Protein AF-A0A925VJ62-F1 (afdb_monomer)

Radius of gyration: 19.8 Å; Cα contacts (8 Å, |Δi|>4): 311; chains: 1; bounding box: 51×34×63 Å

Mean predicted aligned error: 11.31 Å

Foldseek 3Di:
DWFFFQLVLLLVQLVVLLVVLVVLVVVLVVDDPVPDDPVVSVVSNVSSVLSNLSSLVSNLQSVQPPATWDDDLQFIWHRSQQKTWTDGLVQFPDWDKWQDDPDPLLVRFRIWIFTATPDVVNRLVRIDGDHRPDPDPSSVSNVVSQVVVCVVPDRHDRQDPVNQVVCCVVTVGSDIGTNSRGNHHSHVVRVVRVVSSVVSVVVVVVVVD

Sequence (209 aa):
MRIALNHPRLRAIALGCWALGAWWIVQIGLLNSAFYSTWLVVLMVFTGVLLLALGVAFWALSGDRRAGVVFDAKGLLLNLGNSASFVEWDNIERLGTSTNRSNWLSIGSAHALGIRLRDSATYLQSYEVRLPAAGGPLGQMLRLLQRVLTYSGALGGSPSAADLARTRVCTGYDVLVPEALLGGAAVAFVELAEQYRRDTAAERSAMRR

Secondary structure (DSSP, 8-state):
-EE---HHHHHHHHHHHHHHHHHHHHHHHHS-TTSS-HHHHHHHHHHHHHHHHHHHHHHHHHH-SS-EEEE-SSEEEEE-SSEEEEEETTTEEEEEEE----SGGGTT-S-EEEEEES-HHHHHHT-EE---S--SHHHHHHHHHHHHHHTTSSSSSPPPHHHHHHHHHHHS-SEEEETTTSSS-HHHHHHHHHHHHHHHHHHHHHTT-

pLDDT: mean 73.1, std 11.46, range [39.25, 88.12]

Structure (mmCIF, N/CA/C/O backbone):
data_AF-A0A925VJ62-F1
#
_entry.id   AF-A0A925VJ62-F1
#
loop_
_atom_site.group_PDB
_atom_site.id
_atom_site.type_symbol
_atom_site.label_atom_id
_atom_site.label_alt_id
_atom_site.label_comp_id
_atom_site.label_asym_id
_atom_site.label_entity_id
_atom_site.label_seq_id
_atom_site.pdbx_PDB_ins_code
_atom_site.Cartn_x
_atom_site.Cartn_y
_atom_site.Cartn_z
_atom_site.occupancy
_atom_site.B_iso_or_equiv
_atom_site.auth_seq_id
_atom_site.auth_comp_id
_atom_site.auth_asym_id
_atom_site.auth_atom_id
_atom_site.pdbx_PDB_model_num
ATOM 1 N N . MET A 1 1 ? -12.741 -11.558 10.120 1.00 73.88 1 MET A N 1
ATOM 2 C CA . MET A 1 1 ? -12.877 -11.761 8.647 1.00 73.88 1 MET A CA 1
ATOM 3 C C . MET A 1 1 ? -11.602 -11.293 7.946 1.00 73.88 1 MET A C 1
ATOM 5 O O . MET A 1 1 ? -11.036 -10.308 8.394 1.00 73.88 1 MET A O 1
ATOM 9 N N . ARG A 1 2 ? -11.115 -11.952 6.881 1.00 72.38 2 ARG A N 1
ATOM 10 C CA . ARG A 1 2 ? -9.901 -11.522 6.152 1.00 72.38 2 ARG A CA 1
ATOM 11 C C . ARG A 1 2 ? -10.214 -11.184 4.697 1.00 72.38 2 ARG A C 1
ATOM 13 O O . ARG A 1 2 ? -10.791 -12.008 3.999 1.00 72.38 2 ARG A O 1
ATOM 20 N N . ILE A 1 3 ? -9.774 -10.013 4.245 1.00 74.81 3 ILE A N 1
ATOM 21 C CA . ILE A 1 3 ? -9.848 -9.578 2.849 1.00 74.81 3 ILE A CA 1
ATOM 22 C C . ILE A 1 3 ? -8.441 -9.656 2.251 1.00 74.81 3 ILE A C 1
ATOM 24 O O . ILE A 1 3 ? -7.517 -8.975 2.703 1.00 74.81 3 ILE A O 1
ATOM 28 N N . ALA A 1 4 ? -8.271 -10.544 1.269 1.00 71.94 4 ALA A N 1
ATOM 29 C CA . ALA A 1 4 ? -7.026 -10.697 0.520 1.00 71.94 4 ALA A CA 1
ATOM 30 C C . ALA A 1 4 ? -6.810 -9.516 -0.440 1.00 71.94 4 ALA A C 1
ATOM 32 O O . ALA A 1 4 ? -7.747 -8.784 -0.756 1.00 71.94 4 ALA A O 1
ATOM 33 N N . LEU A 1 5 ? -5.576 -9.335 -0.916 1.00 68.38 5 LEU A N 1
ATOM 34 C CA . LEU A 1 5 ? -5.277 -8.299 -1.903 1.00 68.38 5 LEU A CA 1
ATOM 35 C C . LEU A 1 5 ? -5.945 -8.602 -3.238 1.00 68.38 5 LEU A C 1
ATOM 37 O O . LEU A 1 5 ? -6.220 -9.752 -3.588 1.00 68.38 5 LEU A O 1
ATOM 41 N N . ASN A 1 6 ? -6.100 -7.555 -4.043 1.00 71.62 6 ASN A N 1
ATOM 42 C CA . ASN A 1 6 ? -6.504 -7.692 -5.429 1.00 71.62 6 ASN A CA 1
ATOM 43 C C . ASN A 1 6 ? -5.325 -8.197 -6.291 1.00 71.62 6 ASN A C 1
ATOM 45 O O . ASN A 1 6 ? -4.703 -7.458 -7.057 1.00 71.62 6 ASN A O 1
ATOM 49 N N . HIS A 1 7 ? -5.010 -9.489 -6.142 1.00 73.56 7 HIS A N 1
ATOM 50 C CA . HIS A 1 7 ? -3.951 -10.188 -6.871 1.00 73.56 7 HIS A CA 1
ATOM 51 C C . HIS A 1 7 ? -3.980 -9.968 -8.399 1.00 73.56 7 HIS A C 1
ATOM 53 O O . HIS A 1 7 ? -2.911 -9.698 -8.954 1.00 73.56 7 HIS A O 1
ATOM 59 N N . PRO A 1 8 ? -5.129 -10.048 -9.111 1.00 75.44 8 PRO A N 1
ATOM 60 C CA . PRO A 1 8 ? -5.131 -9.859 -10.561 1.00 75.44 8 PRO A CA 1
ATOM 61 C C . PRO A 1 8 ? -4.779 -8.422 -10.961 1.00 75.44 8 PRO A C 1
ATOM 63 O O . PRO A 1 8 ? -4.033 -8.230 -11.921 1.00 75.44 8 PRO A O 1
ATOM 66 N N . ARG A 1 9 ? -5.220 -7.412 -10.197 1.00 74.62 9 ARG A N 1
ATOM 67 C CA . ARG A 1 9 ? -4.887 -6.003 -10.464 1.00 74.62 9 ARG A CA 1
ATOM 68 C C . ARG A 1 9 ? -3.392 -5.733 -10.287 1.00 74.62 9 ARG A C 1
ATOM 70 O O . ARG A 1 9 ? -2.783 -5.111 -11.152 1.00 74.62 9 ARG A O 1
ATOM 77 N N . LEU A 1 10 ? -2.784 -6.254 -9.219 1.00 71.62 10 LEU A N 1
ATOM 78 C CA . LEU A 1 10 ? -1.341 -6.119 -8.977 1.00 71.62 10 LEU A CA 1
ATOM 79 C C . LEU A 1 10 ? -0.505 -6.791 -10.074 1.00 71.62 10 LEU A C 1
ATOM 81 O O . LEU A 1 10 ? 0.488 -6.225 -10.525 1.00 71.62 10 LEU A O 1
ATOM 85 N N . ARG A 1 11 ? -0.929 -7.967 -10.554 1.00 79.00 11 ARG A N 1
ATOM 86 C CA . ARG A 1 11 ? -0.263 -8.658 -11.669 1.00 79.00 11 ARG A CA 1
ATOM 87 C C . ARG A 1 11 ? -0.402 -7.905 -12.988 1.00 79.00 11 ARG A C 1
ATOM 89 O O . ARG A 1 11 ? 0.570 -7.826 -13.729 1.00 79.00 11 ARG A O 1
ATOM 96 N N . ALA A 1 12 ? -1.566 -7.323 -13.269 1.00 79.88 12 ALA A N 1
ATOM 97 C CA . ALA A 1 12 ? -1.765 -6.506 -14.465 1.00 79.88 12 ALA A CA 1
ATOM 98 C C . ALA A 1 12 ? -0.850 -5.269 -14.466 1.00 79.88 12 ALA A C 1
ATOM 100 O O . ALA A 1 12 ? -0.214 -4.979 -15.478 1.00 79.88 12 ALA A O 1
ATOM 101 N N . ILE A 1 13 ? -0.716 -4.588 -13.320 1.00 78.19 13 ILE A N 1
ATOM 102 C CA . ILE A 1 13 ? 0.220 -3.463 -13.158 1.00 78.19 13 ILE A CA 1
ATOM 103 C C . ILE A 1 13 ? 1.665 -3.935 -13.360 1.00 78.19 13 ILE A C 1
ATOM 105 O O . ILE A 1 13 ? 2.411 -3.298 -14.100 1.00 78.19 13 ILE A O 1
ATOM 109 N N . ALA A 1 14 ? 2.048 -5.072 -12.768 1.00 80.50 14 ALA A N 1
ATOM 110 C CA . ALA A 1 14 ? 3.386 -5.638 -12.927 1.00 80.50 14 ALA A CA 1
ATOM 111 C C . ALA A 1 14 ? 3.734 -5.911 -14.400 1.00 80.50 14 ALA A C 1
ATOM 113 O O . ALA A 1 14 ? 4.794 -5.499 -14.872 1.00 80.50 14 ALA A O 1
ATOM 114 N N . LEU A 1 15 ? 2.814 -6.542 -15.137 1.00 85.06 15 LEU A N 1
ATOM 115 C CA . LEU A 1 15 ? 2.968 -6.814 -16.566 1.00 85.06 15 LEU A CA 1
ATOM 116 C C . LEU A 1 15 ? 3.054 -5.524 -17.390 1.00 85.06 15 LEU A C 1
ATOM 118 O O . LEU A 1 15 ? 3.897 -5.433 -18.278 1.00 85.06 15 LEU A O 1
ATOM 122 N N . GLY A 1 16 ? 2.236 -4.515 -17.077 1.00 83.31 16 GLY A N 1
ATOM 123 C CA . GLY A 1 16 ? 2.296 -3.206 -17.733 1.00 83.31 16 GLY A CA 1
ATOM 124 C C . GLY A 1 16 ? 3.641 -2.508 -17.522 1.00 83.31 16 GLY A C 1
ATOM 125 O O . GLY A 1 16 ? 4.245 -2.026 -18.480 1.00 83.31 16 GLY A O 1
ATOM 126 N N . CYS A 1 17 ? 4.156 -2.517 -16.289 1.00 82.69 17 CYS A N 1
ATOM 127 C CA . CYS A 1 17 ? 5.485 -1.998 -15.970 1.00 82.69 17 CYS A CA 1
ATOM 128 C C . CYS A 1 17 ? 6.592 -2.746 -16.726 1.00 82.69 17 CYS A C 1
ATOM 130 O O . CYS A 1 17 ? 7.507 -2.109 -17.246 1.00 82.69 17 CYS A O 1
ATOM 132 N N . TRP A 1 18 ? 6.506 -4.074 -16.839 1.00 85.56 18 TRP A N 1
ATOM 133 C CA . TRP A 1 18 ? 7.479 -4.860 -17.600 1.00 85.56 18 TRP A CA 1
ATOM 134 C C . TRP A 1 18 ? 7.419 -4.601 -19.100 1.00 85.56 18 TRP A C 1
ATOM 136 O O . TRP A 1 18 ? 8.465 -4.405 -19.712 1.00 85.56 18 TRP A O 1
ATOM 146 N N . ALA A 1 19 ? 6.220 -4.547 -19.682 1.00 84.94 19 ALA A N 1
ATOM 147 C CA . ALA A 1 19 ? 6.037 -4.266 -21.101 1.00 84.94 19 ALA A CA 1
ATOM 148 C C . ALA A 1 19 ? 6.581 -2.879 -21.468 1.00 84.94 19 ALA A C 1
ATOM 150 O O . ALA A 1 19 ? 7.349 -2.753 -22.418 1.00 84.94 19 ALA A O 1
ATOM 151 N N . LEU A 1 20 ? 6.251 -1.851 -20.677 1.00 84.69 20 LEU A N 1
ATOM 152 C CA . LEU A 1 20 ? 6.755 -0.492 -20.885 1.00 84.69 20 LEU A CA 1
ATOM 153 C C . LEU A 1 20 ? 8.265 -0.392 -20.640 1.00 84.69 20 LEU A C 1
ATOM 155 O O . LEU A 1 20 ? 8.965 0.227 -21.436 1.00 84.69 20 LEU A O 1
ATOM 159 N N . GLY A 1 21 ? 8.782 -1.019 -19.580 1.00 83.00 21 GLY A N 1
ATOM 160 C CA . GLY A 1 21 ? 10.215 -1.026 -19.280 1.00 83.00 21 GLY A CA 1
ATOM 161 C C . GLY A 1 21 ? 11.038 -1.708 -20.376 1.00 83.00 21 GLY A C 1
ATOM 162 O O . GLY A 1 21 ? 12.030 -1.148 -20.841 1.00 83.00 21 GLY A O 1
ATOM 163 N N . ALA A 1 22 ? 10.592 -2.876 -20.846 1.00 83.19 22 ALA A N 1
ATOM 164 C CA . ALA A 1 22 ? 11.223 -3.594 -21.951 1.00 83.19 22 ALA A CA 1
ATOM 165 C C . ALA A 1 22 ? 11.126 -2.811 -23.266 1.00 83.19 22 ALA A C 1
ATOM 167 O O . ALA A 1 22 ? 12.121 -2.693 -23.978 1.00 83.19 22 ALA A O 1
ATOM 168 N N . TRP A 1 23 ? 9.962 -2.221 -23.560 1.00 84.56 23 TRP A N 1
ATOM 169 C CA . TRP A 1 23 ? 9.773 -1.366 -24.732 1.00 84.56 23 TRP A CA 1
ATOM 170 C C . TRP A 1 23 ? 10.759 -0.198 -24.743 1.00 84.56 23 TRP A C 1
ATOM 172 O O . TRP A 1 23 ? 11.420 0.030 -25.750 1.00 84.56 23 TRP A O 1
ATOM 182 N N . TRP A 1 24 ? 10.917 0.502 -23.616 1.00 82.12 24 TRP A N 1
ATOM 183 C CA . TRP A 1 24 ? 11.873 1.604 -23.494 1.00 82.12 24 TRP A CA 1
ATOM 184 C C . TRP A 1 24 ? 13.312 1.155 -23.750 1.00 82.12 24 TRP A C 1
ATOM 186 O O . TRP A 1 24 ? 14.024 1.811 -24.503 1.00 82.12 24 TRP A O 1
ATOM 196 N N . ILE A 1 25 ? 13.732 0.018 -23.191 1.00 81.62 25 ILE A N 1
ATOM 197 C CA . ILE A 1 25 ? 15.089 -0.509 -23.400 1.00 81.62 25 ILE A CA 1
ATOM 198 C C . ILE A 1 25 ? 15.322 -0.888 -24.869 1.00 81.62 25 ILE A C 1
ATOM 200 O O . ILE A 1 25 ? 16.370 -0.563 -25.427 1.00 81.62 25 ILE A O 1
ATOM 204 N N . VAL A 1 26 ? 14.343 -1.527 -25.516 1.00 83.19 26 VAL A N 1
ATOM 205 C CA . VAL A 1 26 ? 14.428 -1.887 -26.940 1.00 83.19 26 VAL A CA 1
ATOM 206 C C . VAL A 1 26 ? 14.489 -0.639 -27.820 1.00 83.19 26 VAL A C 1
ATOM 208 O O . VAL A 1 26 ? 15.329 -0.570 -28.713 1.00 83.19 26 VAL A O 1
ATOM 211 N N . GLN A 1 27 ? 13.656 0.370 -27.550 1.00 80.50 27 GLN A N 1
ATOM 212 C CA . GLN A 1 27 ? 13.664 1.625 -28.307 1.00 80.50 27 GLN A CA 1
ATOM 213 C C . GLN A 1 27 ? 15.000 2.361 -28.176 1.00 80.50 27 GLN A C 1
ATOM 215 O O . GLN A 1 27 ? 15.502 2.869 -29.169 1.00 80.50 27 GLN A O 1
ATOM 220 N N . ILE A 1 28 ? 15.639 2.346 -27.003 1.00 77.00 28 ILE A N 1
ATOM 221 C CA . ILE A 1 28 ? 16.994 2.896 -26.829 1.00 77.00 28 ILE A CA 1
ATOM 222 C C . ILE A 1 28 ? 18.014 2.171 -27.708 1.00 77.00 28 ILE A C 1
ATOM 224 O O . ILE A 1 28 ? 18.854 2.825 -28.316 1.00 77.00 28 ILE A O 1
ATOM 228 N N . GLY A 1 29 ? 17.929 0.842 -27.814 1.00 71.12 29 GLY A N 1
ATOM 229 C CA . GLY A 1 29 ? 18.805 0.063 -28.695 1.00 71.12 29 GLY A CA 1
ATOM 230 C C . GLY A 1 29 ? 18.601 0.354 -30.187 1.00 71.12 29 GLY A C 1
ATOM 231 O O . GLY A 1 29 ? 19.518 0.150 -30.978 1.00 71.12 29 GLY A O 1
ATOM 232 N N . LEU A 1 30 ? 17.417 0.843 -30.567 1.00 76.75 30 LEU A N 1
ATOM 233 C CA . LEU A 1 30 ? 17.074 1.245 -31.935 1.00 76.75 30 LEU A CA 1
ATOM 234 C C . LEU A 1 30 ? 17.377 2.727 -32.220 1.00 76.75 30 LEU A C 1
ATOM 236 O O . LEU A 1 30 ? 17.439 3.127 -33.383 1.00 76.75 30 LEU A O 1
ATOM 240 N N . LEU A 1 31 ? 17.563 3.548 -31.182 1.00 72.62 31 LEU A N 1
ATOM 241 C CA . LEU A 1 31 ? 17.893 4.962 -31.317 1.00 72.62 31 LEU A CA 1
ATOM 242 C C . LEU A 1 31 ? 19.372 5.120 -31.678 1.00 72.62 31 LEU A C 1
ATOM 244 O O . LEU A 1 31 ? 20.271 4.644 -30.987 1.00 72.62 31 LEU A O 1
ATOM 248 N N . ASN A 1 32 ? 19.629 5.831 -32.773 1.00 61.00 32 ASN A N 1
ATOM 249 C CA . ASN A 1 32 ? 20.983 6.101 -33.231 1.00 61.00 32 ASN A CA 1
ATOM 250 C C . ASN A 1 32 ? 21.665 7.078 -32.254 1.00 61.00 32 ASN A C 1
ATOM 252 O O . ASN A 1 32 ? 21.234 8.226 -32.111 1.00 61.00 32 ASN A O 1
ATOM 256 N N . SER A 1 33 ? 22.725 6.630 -31.578 1.00 61.84 33 SER A N 1
ATOM 257 C CA . SER A 1 33 ? 23.419 7.372 -30.508 1.00 61.84 33 SER A CA 1
ATOM 258 C C . SER A 1 33 ? 24.032 8.705 -30.958 1.00 61.84 33 SER A C 1
ATOM 260 O O . SER A 1 33 ? 24.418 9.515 -30.122 1.00 61.84 33 SER A O 1
ATOM 262 N N . ALA A 1 34 ? 24.076 8.963 -32.268 1.00 60.03 34 ALA A N 1
ATOM 263 C CA . ALA A 1 34 ? 24.581 10.195 -32.865 1.00 60.03 34 ALA A CA 1
ATOM 264 C C . ALA A 1 34 ? 23.662 11.424 -32.686 1.00 60.03 34 ALA A C 1
ATOM 266 O O . ALA A 1 34 ? 24.143 12.548 -32.791 1.00 60.03 34 ALA A O 1
ATOM 267 N N . PHE A 1 35 ? 22.360 11.238 -32.426 1.00 65.06 35 PHE A N 1
ATOM 268 C CA . PHE A 1 35 ? 21.377 12.341 -32.395 1.00 65.06 35 PHE A CA 1
ATOM 269 C C . PHE A 1 35 ? 20.848 12.691 -31.000 1.00 65.06 35 PHE A C 1
ATOM 271 O O . PHE A 1 35 ? 20.159 13.699 -30.839 1.00 65.06 35 PHE A O 1
ATOM 278 N N . TYR A 1 36 ? 21.170 11.892 -29.984 1.00 70.25 36 TYR A N 1
ATOM 279 C CA . TYR A 1 36 ? 20.653 12.070 -28.630 1.00 70.25 36 TYR A CA 1
ATOM 280 C C . TYR A 1 36 ? 21.784 12.366 -27.659 1.00 70.25 36 TYR A C 1
ATOM 282 O O . TYR A 1 36 ? 22.844 11.747 -27.707 1.00 70.25 36 TYR A O 1
ATOM 290 N N . SER A 1 37 ? 21.554 13.311 -26.746 1.00 78.19 37 SER A N 1
ATOM 291 C CA . SER A 1 37 ? 22.528 13.599 -25.700 1.00 78.19 37 SER A CA 1
ATOM 292 C C . SER A 1 37 ? 22.728 12.363 -24.819 1.00 78.19 37 SER A C 1
ATOM 294 O O . SER A 1 37 ? 21.771 11.676 -24.456 1.00 78.19 37 SER A O 1
ATOM 296 N N . THR A 1 38 ? 23.973 12.093 -24.427 1.00 79.69 38 THR A N 1
ATOM 297 C CA . THR A 1 38 ? 24.328 10.975 -23.535 1.00 79.69 38 THR A CA 1
ATOM 298 C C . THR A 1 38 ? 23.472 10.963 -22.263 1.00 79.69 38 THR A C 1
ATOM 300 O O . THR A 1 38 ? 23.077 9.905 -21.781 1.00 79.69 38 THR A O 1
ATOM 303 N N . TRP A 1 39 ? 23.109 12.144 -21.757 1.00 80.44 39 TRP A N 1
ATOM 304 C CA . TRP A 1 39 ? 22.221 12.306 -20.607 1.00 80.44 39 TRP A CA 1
ATOM 305 C C . TRP A 1 39 ? 20.799 11.797 -20.842 1.00 80.44 39 TRP A C 1
ATOM 307 O O . TRP A 1 39 ? 20.241 11.151 -19.956 1.00 80.44 39 TRP A O 1
ATOM 317 N N . LEU A 1 40 ? 20.217 12.047 -22.019 1.00 79.94 40 LEU A N 1
ATOM 318 C CA . LEU A 1 40 ? 18.903 11.508 -22.370 1.00 79.94 40 LEU A CA 1
ATOM 319 C C . LEU A 1 40 ? 18.942 9.981 -22.399 1.00 79.94 40 LEU A C 1
ATOM 321 O O . LEU A 1 40 ? 18.086 9.347 -21.792 1.00 79.94 40 LEU A O 1
ATOM 325 N N . VAL A 1 41 ? 19.969 9.392 -23.014 1.00 79.62 41 VAL A N 1
ATOM 326 C CA . VAL A 1 41 ? 20.132 7.931 -23.068 1.00 79.62 41 VAL A CA 1
ATOM 327 C C . VAL A 1 41 ? 20.229 7.338 -21.659 1.00 79.62 41 VAL A C 1
ATOM 329 O O . VAL A 1 41 ? 19.508 6.394 -21.340 1.00 79.62 41 VAL A O 1
ATOM 332 N N . VAL A 1 42 ? 21.046 7.928 -20.779 1.00 81.69 42 VAL A N 1
ATOM 333 C CA . VAL A 1 42 ? 21.173 7.491 -19.377 1.00 81.69 42 VAL A CA 1
ATOM 334 C C . VAL A 1 42 ? 19.836 7.586 -18.634 1.00 81.69 42 VAL A C 1
ATOM 336 O O . VAL A 1 42 ? 19.446 6.631 -17.961 1.00 81.69 42 VAL A O 1
ATOM 339 N N . LEU A 1 43 ? 19.103 8.694 -18.780 1.00 82.50 43 LEU A N 1
ATOM 340 C CA . LEU A 1 43 ? 17.797 8.879 -18.142 1.00 82.50 43 LEU A CA 1
ATOM 341 C C . LEU A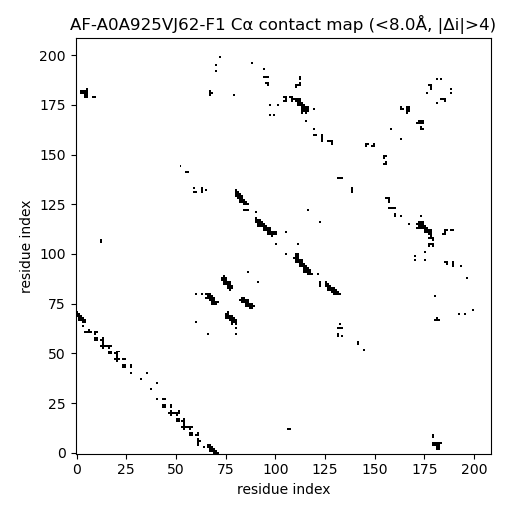 1 43 ? 16.773 7.844 -18.630 1.00 82.50 43 LEU A C 1
ATOM 343 O O . LEU A 1 43 ? 16.027 7.281 -17.824 1.00 82.50 43 LEU A O 1
ATOM 347 N N . MET A 1 44 ? 16.746 7.569 -19.936 1.00 78.44 44 MET A N 1
ATOM 348 C CA . MET A 1 44 ? 15.837 6.589 -20.526 1.00 78.44 44 MET A CA 1
ATOM 349 C C . MET A 1 44 ? 16.147 5.169 -20.032 1.00 78.44 44 MET A C 1
ATOM 351 O O . MET A 1 44 ? 15.230 4.456 -19.621 1.00 78.44 44 MET A O 1
ATOM 355 N N . VAL A 1 45 ? 17.428 4.773 -19.995 1.00 81.06 45 VAL A N 1
ATOM 356 C CA . VAL A 1 45 ? 17.854 3.460 -19.474 1.00 81.06 45 VAL A CA 1
ATOM 357 C C . VAL A 1 45 ? 17.487 3.330 -18.001 1.00 81.06 45 VAL A C 1
ATOM 359 O O . VAL A 1 45 ? 16.901 2.327 -17.595 1.00 81.06 45 VAL A O 1
ATOM 362 N N . PHE A 1 46 ? 17.774 4.360 -17.203 1.00 80.81 46 PHE A N 1
ATOM 363 C CA . PHE A 1 46 ? 17.448 4.368 -15.781 1.00 80.81 46 PHE A CA 1
ATOM 364 C C . PHE A 1 46 ? 15.939 4.218 -15.547 1.00 80.81 46 PHE A C 1
ATOM 366 O O . PHE A 1 46 ? 15.518 3.399 -14.731 1.00 80.81 46 PHE A O 1
ATOM 373 N N . THR A 1 47 ? 15.119 4.936 -16.318 1.00 80.06 47 THR A N 1
ATOM 374 C CA . THR A 1 47 ? 13.652 4.834 -16.259 1.00 80.06 47 THR A CA 1
ATOM 375 C C . THR A 1 47 ? 13.159 3.435 -16.636 1.00 80.06 47 THR A C 1
ATOM 377 O O . THR A 1 47 ? 12.307 2.878 -15.943 1.00 80.06 47 THR A O 1
ATOM 380 N N . GLY A 1 48 ? 13.716 2.830 -17.690 1.00 80.38 48 GLY A N 1
ATOM 381 C CA . GLY A 1 48 ? 13.367 1.472 -18.118 1.00 80.38 48 GLY A CA 1
ATOM 382 C C . GLY A 1 48 ? 13.699 0.414 -17.061 1.00 80.38 48 GLY A C 1
ATOM 383 O O . GLY A 1 48 ? 12.857 -0.420 -16.723 1.00 80.38 48 GLY A O 1
ATOM 384 N N . VAL A 1 49 ? 14.894 0.493 -16.467 1.00 80.56 49 VAL A N 1
ATOM 385 C CA . VAL A 1 49 ? 15.314 -0.389 -15.365 1.00 80.56 49 VAL A CA 1
ATOM 386 C C . VAL A 1 49 ? 14.425 -0.195 -14.133 1.00 80.56 49 VAL A C 1
ATOM 388 O O . VAL A 1 49 ? 14.020 -1.174 -13.503 1.00 80.56 49 VAL A O 1
ATOM 391 N N . LEU A 1 50 ? 14.064 1.049 -13.810 1.00 77.00 50 LEU A N 1
ATOM 392 C CA . LEU A 1 50 ? 13.185 1.371 -12.687 1.00 77.00 50 LEU A CA 1
ATOM 393 C C . LEU A 1 50 ? 11.760 0.827 -12.889 1.00 77.00 50 LEU A C 1
ATOM 395 O O . LEU A 1 50 ? 11.170 0.292 -11.950 1.00 77.00 50 LEU A O 1
ATOM 399 N N . LEU A 1 51 ? 11.223 0.881 -14.111 1.00 78.88 51 LEU A N 1
ATOM 400 C CA . LEU A 1 51 ? 9.939 0.260 -14.454 1.00 78.88 51 LEU A CA 1
ATOM 401 C C . LEU A 1 51 ? 9.983 -1.266 -14.321 1.00 78.88 51 LEU A C 1
ATOM 403 O O . LEU A 1 51 ? 9.070 -1.859 -13.745 1.00 78.88 51 LEU A O 1
ATOM 407 N N . LEU A 1 52 ? 11.057 -1.910 -14.787 1.00 79.75 52 LEU A N 1
ATOM 408 C CA . LEU A 1 52 ? 11.225 -3.357 -14.632 1.00 79.75 52 LEU A CA 1
ATOM 409 C C . LEU A 1 52 ? 11.245 -3.770 -13.157 1.00 79.75 52 LEU A C 1
ATOM 411 O O . LEU A 1 52 ? 10.539 -4.692 -12.739 1.00 79.75 52 LEU A O 1
ATOM 415 N N . ALA A 1 53 ? 12.014 -3.035 -12.364 1.00 74.44 53 ALA A N 1
ATOM 416 C CA . ALA A 1 53 ? 12.101 -3.195 -10.928 1.00 74.44 53 ALA A CA 1
ATOM 417 C C . ALA A 1 53 ? 10.755 -3.008 -10.207 1.00 74.44 53 ALA A C 1
ATOM 419 O O . ALA A 1 53 ? 10.399 -3.815 -9.344 1.00 74.44 53 ALA A O 1
ATOM 420 N N . LEU A 1 54 ? 9.985 -1.982 -10.582 1.00 71.94 54 LEU A N 1
ATOM 421 C CA . LEU A 1 54 ? 8.628 -1.768 -10.079 1.00 71.94 54 LEU A CA 1
ATOM 422 C C . LEU A 1 54 ? 7.725 -2.961 -10.389 1.00 71.94 54 LEU A C 1
ATOM 424 O O . LEU A 1 54 ? 7.010 -3.430 -9.505 1.00 71.94 54 LEU A O 1
ATOM 428 N N . GLY A 1 55 ? 7.802 -3.505 -11.605 1.00 75.19 55 GLY A N 1
ATOM 429 C CA . GLY A 1 55 ? 7.039 -4.695 -11.969 1.00 75.19 55 GLY A CA 1
ATOM 430 C C . GLY A 1 55 ? 7.387 -5.910 -11.101 1.00 75.19 55 GLY A C 1
ATOM 431 O O . GLY A 1 55 ? 6.486 -6.613 -10.646 1.00 75.19 55 GLY A O 1
ATOM 432 N N . VAL A 1 56 ? 8.669 -6.110 -10.763 1.00 74.50 56 VAL A N 1
ATOM 433 C CA . VAL A 1 56 ? 9.091 -7.170 -9.824 1.00 74.50 56 VAL A CA 1
ATOM 434 C C . VAL A 1 56 ? 8.507 -6.943 -8.427 1.00 74.50 56 VAL A C 1
ATOM 436 O O . VAL A 1 56 ? 8.039 -7.896 -7.802 1.00 74.50 56 VAL A O 1
ATOM 439 N N . ALA A 1 57 ? 8.474 -5.698 -7.946 1.00 69.12 57 ALA A N 1
ATOM 440 C CA . ALA A 1 57 ? 7.877 -5.361 -6.655 1.00 69.12 57 ALA A CA 1
ATOM 441 C C . ALA A 1 57 ? 6.371 -5.648 -6.614 1.00 69.12 57 ALA A C 1
ATOM 443 O O . ALA A 1 57 ? 5.912 -6.334 -5.699 1.00 69.12 57 ALA A O 1
ATOM 444 N N . PHE A 1 58 ? 5.610 -5.211 -7.622 1.00 71.12 58 PHE A N 1
ATOM 445 C CA . PHE A 1 58 ? 4.178 -5.510 -7.716 1.00 71.12 58 PHE A CA 1
ATOM 446 C C . PHE A 1 58 ? 3.906 -7.011 -7.846 1.00 71.12 58 PHE A C 1
ATOM 448 O O . PHE A 1 58 ? 2.973 -7.527 -7.225 1.00 71.12 58 PHE A O 1
ATOM 455 N N . TRP A 1 59 ? 4.742 -7.735 -8.595 1.00 75.44 59 TRP A N 1
ATOM 456 C CA . TRP A 1 59 ? 4.628 -9.183 -8.727 1.00 75.44 59 TRP A CA 1
ATOM 457 C C . TRP A 1 59 ? 4.857 -9.899 -7.392 1.00 75.44 59 TRP A C 1
ATOM 459 O O . TRP A 1 59 ? 4.044 -10.738 -6.998 1.00 75.44 59 TRP A O 1
ATOM 469 N N . ALA A 1 60 ? 5.913 -9.535 -6.663 1.00 68.81 60 ALA A N 1
ATOM 470 C CA . ALA A 1 60 ? 6.214 -10.101 -5.352 1.00 68.81 60 ALA A CA 1
ATOM 471 C C . ALA A 1 60 ? 5.108 -9.802 -4.331 1.00 68.81 60 ALA A C 1
ATOM 473 O O . ALA A 1 60 ? 4.693 -10.697 -3.596 1.00 68.81 60 ALA A O 1
ATOM 474 N N . LEU A 1 61 ? 4.565 -8.583 -4.347 1.00 67.62 61 LEU A N 1
ATOM 475 C CA . LEU A 1 61 ? 3.452 -8.184 -3.487 1.00 67.62 61 LEU A CA 1
ATOM 476 C C . LEU A 1 61 ? 2.165 -8.951 -3.831 1.00 67.62 61 LEU A C 1
ATOM 478 O O . LEU A 1 61 ? 1.420 -9.348 -2.940 1.00 67.62 61 LEU A O 1
ATOM 482 N N . SER A 1 62 ? 1.945 -9.261 -5.115 1.00 67.56 62 SER A N 1
ATOM 483 C CA . SER A 1 62 ? 0.853 -10.143 -5.546 1.00 67.56 62 SER A CA 1
ATOM 484 C C . SER A 1 62 ? 1.022 -11.593 -5.071 1.00 67.56 62 SER A C 1
ATOM 486 O O . SER A 1 62 ? 0.035 -12.320 -4.978 1.00 67.56 62 SER A O 1
ATOM 488 N N . GLY A 1 63 ? 2.256 -12.031 -4.805 1.00 66.06 63 GLY A N 1
ATOM 489 C CA . GLY A 1 63 ? 2.576 -13.372 -4.313 1.00 66.06 63 GLY A CA 1
ATOM 490 C C . GLY A 1 63 ? 2.478 -13.514 -2.794 1.00 66.06 63 GLY A C 1
ATOM 491 O O . GLY A 1 63 ? 2.434 -14.641 -2.294 1.00 66.06 63 GLY A O 1
ATOM 492 N N . ASP A 1 64 ? 2.421 -12.403 -2.053 1.00 68.88 64 ASP A N 1
ATOM 493 C CA . ASP A 1 64 ? 2.378 -12.432 -0.597 1.00 68.88 64 ASP A CA 1
ATOM 494 C C . ASP A 1 64 ? 0.985 -12.834 -0.091 1.00 68.88 64 ASP A C 1
ATOM 496 O O . ASP A 1 64 ? 0.034 -12.053 -0.052 1.00 68.88 64 ASP A O 1
ATOM 500 N N . ARG A 1 65 ? 0.874 -14.094 0.339 1.00 65.44 65 ARG A N 1
ATOM 501 C CA . ARG A 1 65 ? -0.349 -14.658 0.922 1.00 65.44 65 ARG A CA 1
ATOM 502 C C . ARG A 1 65 ? -0.629 -14.168 2.339 1.00 65.44 65 ARG A C 1
ATOM 504 O O . ARG A 1 65 ? -1.649 -14.568 2.901 1.00 65.44 65 ARG A O 1
ATOM 511 N N . ARG A 1 66 ? 0.248 -13.378 2.964 1.00 66.75 66 ARG A N 1
ATOM 512 C CA . ARG A 1 66 ? 0.060 -12.816 4.315 1.00 66.75 66 ARG A CA 1
ATOM 513 C C . ARG A 1 66 ? -0.465 -11.390 4.278 1.00 66.75 66 ARG A C 1
ATOM 515 O O . ARG A 1 66 ? -1.140 -10.990 5.224 1.00 66.75 66 ARG A O 1
ATOM 522 N N . ALA A 1 67 ? -0.227 -10.672 3.188 1.00 68.19 67 ALA A N 1
ATOM 523 C CA . ALA A 1 67 ? -0.757 -9.337 3.004 1.00 68.19 67 ALA A CA 1
ATOM 524 C C . ALA A 1 67 ? -2.304 -9.372 2.880 1.00 68.19 67 ALA A C 1
ATOM 526 O O . ALA A 1 67 ? -2.903 -10.363 2.444 1.00 68.19 67 ALA A O 1
ATOM 527 N N . GLY A 1 68 ? -2.969 -8.318 3.336 1.00 72.44 68 GLY A N 1
ATOM 528 C CA . GLY A 1 68 ? -4.417 -8.128 3.338 1.00 72.44 68 GLY A CA 1
ATOM 529 C C . GLY A 1 68 ? -4.887 -7.357 4.569 1.00 72.44 68 GLY A C 1
ATOM 530 O O . GLY A 1 68 ? -4.106 -7.063 5.474 1.00 72.44 68 GLY A O 1
ATOM 531 N N . VAL A 1 69 ? -6.185 -7.067 4.619 1.00 78.19 69 VAL A N 1
ATOM 532 C CA . VAL A 1 69 ? -6.814 -6.456 5.796 1.00 78.19 69 VAL A CA 1
ATOM 533 C C . VAL A 1 69 ? -7.597 -7.512 6.562 1.00 78.19 69 VAL A C 1
ATOM 535 O O . VAL A 1 69 ? -8.381 -8.265 5.980 1.00 78.19 69 VAL A O 1
ATOM 538 N N . VAL A 1 70 ? -7.376 -7.590 7.871 1.00 82.38 70 VAL A N 1
ATOM 539 C CA . VAL A 1 70 ? -8.089 -8.500 8.767 1.00 82.38 70 VAL A CA 1
ATOM 540 C C . VAL A 1 70 ? -8.967 -7.681 9.705 1.00 82.38 70 VAL A C 1
ATOM 542 O O . VAL A 1 70 ? -8.480 -6.834 10.447 1.00 82.38 70 VAL A O 1
ATOM 545 N N . PHE A 1 71 ? -10.264 -7.960 9.668 1.00 81.12 71 PHE A N 1
ATOM 546 C CA . PHE A 1 71 ? -11.236 -7.497 10.648 1.00 81.12 71 PHE A CA 1
ATOM 547 C C . PHE A 1 71 ? -11.156 -8.394 11.873 1.00 81.12 71 PHE A C 1
ATOM 549 O O . PHE A 1 71 ? -11.426 -9.600 11.778 1.00 81.12 71 PHE A O 1
ATOM 556 N N . ASP A 1 72 ? -10.795 -7.786 12.993 1.00 82.31 72 ASP A N 1
ATOM 557 C CA . ASP A 1 72 ? -10.789 -8.386 14.314 1.00 82.31 72 ASP A CA 1
ATOM 558 C C . ASP A 1 72 ? -11.879 -7.740 15.186 1.00 82.31 72 ASP A C 1
ATOM 560 O O . ASP A 1 72 ? -12.348 -6.628 14.926 1.00 82.31 72 ASP A O 1
ATOM 564 N N . ALA A 1 73 ? -12.278 -8.422 16.256 1.00 76.06 73 ALA A N 1
ATOM 565 C CA . ALA A 1 73 ? -13.240 -7.910 17.225 1.00 76.06 73 ALA A CA 1
ATOM 566 C C . ALA A 1 73 ? -12.755 -6.612 17.894 1.00 76.06 73 ALA A C 1
ATOM 568 O O . ALA A 1 73 ? -13.562 -5.814 18.368 1.00 76.06 73 ALA A O 1
ATOM 569 N N . LYS A 1 74 ? -11.438 -6.379 17.946 1.00 81.00 74 LYS A N 1
ATOM 570 C CA . LYS A 1 74 ? -10.829 -5.187 18.555 1.00 81.00 74 LYS A CA 1
ATOM 571 C C . LYS A 1 74 ? -10.534 -4.065 17.554 1.00 81.00 74 LYS A C 1
ATOM 573 O O . LYS A 1 74 ? -10.537 -2.900 17.948 1.00 81.00 74 LYS A O 1
ATOM 578 N N . GLY A 1 75 ? -10.321 -4.385 16.279 1.00 84.88 75 GLY A N 1
ATOM 579 C CA . GLY A 1 75 ? -9.915 -3.395 15.286 1.00 84.88 75 GLY A CA 1
ATOM 580 C C . GLY A 1 75 ? -9.643 -3.955 13.894 1.00 84.88 75 GLY A C 1
ATOM 581 O O . GLY A 1 75 ? -10.043 -5.064 13.542 1.00 84.88 75 GLY A O 1
ATOM 582 N N . LEU A 1 76 ? -8.923 -3.162 13.109 1.00 83.50 76 LEU A N 1
ATOM 583 C CA . LEU A 1 76 ? -8.439 -3.472 11.772 1.00 83.50 76 LEU A CA 1
ATOM 584 C C . LEU A 1 76 ? -6.944 -3.768 11.819 1.00 83.50 76 LEU A C 1
ATOM 586 O O . LEU A 1 76 ? -6.149 -2.892 12.146 1.00 83.50 76 LEU A O 1
ATOM 590 N N . LEU A 1 77 ? -6.544 -4.973 11.428 1.00 83.88 77 LEU A N 1
ATOM 591 C CA . LEU A 1 77 ? -5.142 -5.282 11.171 1.00 83.88 77 LEU A CA 1
ATOM 592 C C . LEU A 1 77 ? -4.858 -5.080 9.682 1.00 83.88 77 LEU A C 1
ATOM 594 O O . LEU A 1 77 ? -5.353 -5.818 8.828 1.00 83.88 77 LEU A O 1
ATOM 598 N N . LEU A 1 78 ? -4.062 -4.065 9.375 1.00 81.44 78 LEU A N 1
ATOM 599 C CA . LEU A 1 78 ? -3.616 -3.711 8.037 1.00 81.44 78 LEU A CA 1
ATOM 600 C C . LEU A 1 78 ? -2.268 -4.383 7.790 1.00 81.44 78 LEU A C 1
ATOM 602 O O . LEU A 1 78 ? -1.249 -3.909 8.277 1.00 81.44 78 LEU A O 1
ATOM 606 N N . ASN A 1 79 ? -2.242 -5.485 7.043 1.00 76.12 79 ASN A N 1
ATOM 607 C CA . ASN A 1 79 ? -0.992 -6.108 6.619 1.00 76.12 79 ASN A CA 1
ATOM 608 C C . ASN A 1 79 ? -0.728 -5.768 5.151 1.00 76.12 79 ASN A C 1
ATOM 610 O O . ASN A 1 79 ? -1.247 -6.410 4.245 1.00 76.12 79 ASN A O 1
ATOM 614 N N . LEU A 1 80 ? 0.078 -4.748 4.891 1.00 70.25 80 LEU A N 1
ATOM 615 C CA . LEU A 1 80 ? 0.309 -4.214 3.547 1.00 70.25 80 LEU A CA 1
ATOM 616 C C . LEU A 1 80 ? 1.551 -4.830 2.875 1.00 70.25 80 LEU A C 1
ATOM 618 O O . LEU A 1 80 ? 2.110 -4.264 1.938 1.00 70.25 80 LEU A O 1
ATOM 622 N N . GLY A 1 81 ? 1.998 -5.996 3.350 1.00 64.25 81 GLY A N 1
ATOM 623 C CA . GLY A 1 81 ? 3.137 -6.747 2.813 1.00 64.25 81 GLY A CA 1
ATOM 624 C C . GLY A 1 81 ? 4.495 -6.226 3.290 1.00 64.25 81 GLY A C 1
ATOM 625 O O . GLY A 1 81 ? 5.318 -7.021 3.727 1.00 64.25 81 GLY A O 1
ATOM 626 N N . ASN A 1 82 ? 4.722 -4.906 3.254 1.00 60.56 82 ASN A N 1
ATOM 627 C CA . ASN A 1 82 ? 5.945 -4.266 3.772 1.00 60.56 82 ASN A CA 1
ATOM 628 C C . ASN A 1 82 ? 5.803 -3.697 5.205 1.00 60.56 82 ASN A C 1
ATOM 630 O O . ASN A 1 82 ? 6.762 -3.194 5.798 1.00 60.56 82 ASN A O 1
ATOM 634 N N . SER A 1 83 ? 4.586 -3.718 5.739 1.00 66.75 83 SER A N 1
ATOM 635 C CA . SER A 1 83 ? 4.221 -3.144 7.027 1.00 66.75 83 SER A CA 1
ATOM 636 C C . SER A 1 83 ? 2.973 -3.838 7.551 1.00 66.75 83 SER A C 1
ATOM 638 O O . SER A 1 83 ? 2.108 -4.262 6.780 1.00 66.75 83 SER A O 1
ATOM 640 N N . ALA A 1 84 ? 2.901 -3.975 8.867 1.00 72.75 84 ALA A N 1
ATOM 641 C CA . ALA A 1 84 ? 1.697 -4.358 9.571 1.00 72.75 84 ALA A CA 1
ATOM 642 C C . ALA A 1 84 ? 1.369 -3.271 10.590 1.00 72.75 84 ALA A C 1
ATOM 644 O O . ALA A 1 84 ? 2.238 -2.853 11.349 1.00 72.75 84 ALA A O 1
ATOM 645 N N . SER A 1 85 ? 0.124 -2.818 10.607 1.00 80.31 85 SER A N 1
ATOM 646 C CA . SER A 1 85 ? -0.369 -1.919 11.643 1.00 80.31 85 SER A CA 1
ATOM 647 C C . SER A 1 85 ? -1.722 -2.384 12.143 1.00 80.31 85 SER A C 1
ATOM 649 O O . SER A 1 85 ? -2.499 -3.006 11.413 1.00 80.31 85 SER A O 1
ATOM 651 N N . PHE A 1 86 ? -1.991 -2.117 13.415 1.00 83.75 86 PHE A N 1
ATOM 652 C CA . PHE A 1 86 ? -3.263 -2.439 14.036 1.00 83.75 86 PHE A CA 1
ATOM 653 C C . PHE A 1 86 ? -3.982 -1.152 14.426 1.00 83.75 86 PHE A C 1
ATOM 655 O O . PHE A 1 86 ? -3.431 -0.294 15.107 1.00 83.75 86 PHE A O 1
ATOM 662 N N . VAL A 1 87 ? -5.223 -1.008 13.978 1.00 82.94 87 VAL A N 1
ATOM 663 C CA . VAL A 1 87 ? -6.046 0.168 14.242 1.00 82.94 87 VAL A CA 1
ATOM 664 C C . VAL A 1 87 ? -7.271 -0.255 15.031 1.00 82.94 87 VAL A C 1
ATOM 666 O O . VAL A 1 87 ? -8.181 -0.877 14.490 1.00 82.94 87 VAL A O 1
ATOM 669 N N . GLU A 1 88 ? -7.311 0.086 16.312 1.00 85.62 88 GLU A N 1
ATOM 670 C CA . GLU A 1 88 ? -8.464 -0.201 17.166 1.00 85.62 88 GLU A CA 1
ATOM 671 C C . GLU A 1 88 ? -9.726 0.526 16.699 1.00 85.62 88 GLU A C 1
ATOM 673 O O . GLU A 1 88 ? -9.675 1.696 16.316 1.00 85.62 88 GLU A O 1
ATOM 678 N N . TRP A 1 89 ? -10.883 -0.135 16.806 1.00 85.94 89 TRP A N 1
ATOM 679 C CA . TRP A 1 89 ? -12.175 0.463 16.443 1.00 85.94 89 TRP A CA 1
ATOM 680 C C . TRP A 1 89 ? -12.475 1.748 17.215 1.00 85.94 89 TRP A C 1
ATOM 682 O O . TRP A 1 89 ? -13.086 2.669 16.670 1.00 85.94 89 TRP A O 1
ATOM 692 N N . ASP A 1 90 ? -12.032 1.819 18.467 1.00 84.88 90 ASP A N 1
ATOM 693 C CA . ASP A 1 90 ? -12.247 2.969 19.344 1.00 84.88 90 ASP A CA 1
ATOM 694 C C . ASP A 1 90 ? -11.307 4.137 19.001 1.00 84.88 90 ASP A C 1
ATOM 696 O O . ASP A 1 90 ? -11.657 5.298 19.224 1.00 84.88 90 ASP A O 1
ATOM 700 N N . ASN A 1 91 ? -10.169 3.848 18.359 1.00 85.75 91 ASN A N 1
ATOM 701 C CA . ASN A 1 91 ? -9.233 4.854 17.863 1.00 85.75 91 ASN A CA 1
ATOM 702 C C . ASN A 1 91 ? -9.624 5.412 16.477 1.00 85.75 91 ASN A C 1
ATOM 704 O O . ASN A 1 91 ? -9.109 6.441 16.042 1.00 85.75 91 ASN A O 1
ATOM 708 N N . ILE A 1 92 ? -10.561 4.777 15.767 1.00 85.06 92 ILE A N 1
ATOM 709 C CA . ILE A 1 92 ? -11.037 5.264 14.467 1.00 85.06 92 ILE A CA 1
ATOM 710 C C . ILE A 1 92 ? -12.070 6.377 14.684 1.00 85.06 92 ILE A C 1
ATOM 712 O O . ILE A 1 92 ? -13.214 6.137 15.091 1.00 85.06 92 ILE A O 1
ATOM 716 N N . GLU A 1 93 ? -11.672 7.612 14.377 1.00 86.69 93 GLU A N 1
ATOM 717 C CA . GLU A 1 93 ? -12.553 8.782 14.379 1.00 86.69 93 GLU A CA 1
ATOM 718 C C . GLU A 1 93 ? -13.526 8.708 13.202 1.00 86.69 93 GLU A C 1
ATOM 720 O O . GLU A 1 93 ? -14.736 8.826 13.387 1.00 86.69 93 GLU A O 1
ATOM 725 N N . ARG A 1 94 ? -12.998 8.468 11.996 1.00 86.81 94 ARG A N 1
ATOM 726 C CA . ARG A 1 94 ? -13.780 8.422 10.758 1.00 86.81 94 ARG A CA 1
ATOM 727 C C . ARG A 1 94 ? -13.116 7.526 9.717 1.00 86.81 94 ARG A C 1
ATOM 729 O O . ARG A 1 94 ? -11.893 7.531 9.580 1.00 86.81 94 ARG A O 1
ATOM 736 N N . LEU A 1 95 ? -13.940 6.814 8.954 1.00 86.75 95 LEU A N 1
ATOM 737 C CA . LEU A 1 95 ? -13.546 6.122 7.730 1.00 86.75 95 LEU A CA 1
ATOM 738 C C . LEU A 1 95 ? -14.098 6.880 6.522 1.00 86.75 95 LEU A C 1
ATOM 740 O O . LEU A 1 95 ? -15.146 7.521 6.596 1.00 86.75 95 LEU A O 1
ATOM 744 N N . GLY A 1 96 ? -13.384 6.827 5.408 1.00 85.94 96 GLY A N 1
ATOM 745 C CA . GLY A 1 96 ? -13.864 7.380 4.152 1.00 85.94 96 GLY A CA 1
ATOM 746 C C . GLY A 1 96 ? -12.919 7.076 3.008 1.00 85.94 96 GLY A C 1
ATOM 747 O O . GLY A 1 96 ? -12.035 6.230 3.121 1.00 85.94 96 GLY A O 1
ATOM 748 N N . THR A 1 97 ? -13.103 7.766 1.891 1.00 84.19 97 THR A N 1
ATOM 749 C CA . THR A 1 97 ? -12.249 7.609 0.715 1.00 84.19 97 THR A CA 1
ATOM 750 C C . THR A 1 97 ? -11.593 8.926 0.348 1.00 84.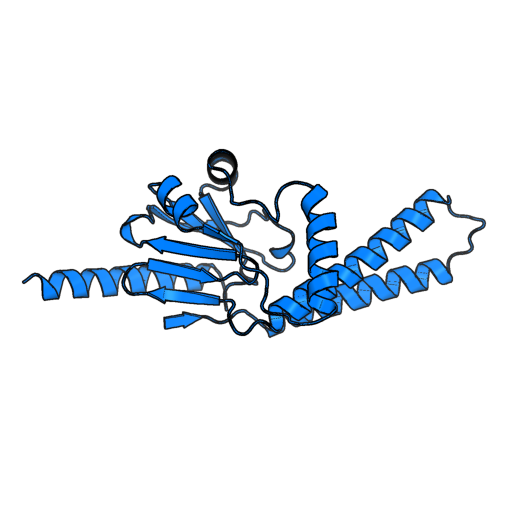19 97 THR A C 1
ATOM 752 O O . THR A 1 97 ? -12.215 9.984 0.438 1.00 84.19 97 THR A O 1
ATOM 755 N N . SER A 1 98 ? -10.346 8.858 -0.100 1.00 80.81 98 SER A N 1
ATOM 756 C CA . SER A 1 98 ? -9.620 9.984 -0.673 1.00 80.81 98 SER A CA 1
ATOM 757 C C . SER A 1 98 ? -9.208 9.653 -2.101 1.00 80.81 98 SER A C 1
ATOM 759 O O . SER A 1 98 ? -8.818 8.526 -2.399 1.00 80.81 98 SER A O 1
ATOM 761 N N . THR A 1 99 ? -9.287 10.633 -2.994 1.00 75.81 99 THR A N 1
ATOM 762 C CA . THR A 1 99 ? -8.741 10.548 -4.358 1.00 75.81 99 THR A CA 1
ATOM 763 C C . THR A 1 99 ? -7.242 10.853 -4.393 1.00 75.81 99 THR A C 1
ATOM 765 O O . THR A 1 99 ? -6.600 10.702 -5.433 1.00 75.81 99 THR A O 1
ATOM 768 N N . ASN A 1 100 ? -6.669 11.297 -3.269 1.00 66.44 100 ASN A N 1
ATOM 769 C CA . ASN A 1 100 ? -5.298 11.770 -3.228 1.00 66.44 100 ASN A CA 1
ATOM 770 C C . ASN A 1 100 ? -4.303 10.597 -3.244 1.00 66.44 100 ASN A C 1
ATOM 772 O O . ASN A 1 100 ? -4.392 9.658 -2.449 1.00 66.44 100 ASN A O 1
ATOM 776 N N . ARG A 1 101 ? -3.344 10.659 -4.171 1.00 61.81 101 ARG A N 1
ATOM 777 C CA . ARG A 1 101 ? -2.348 9.611 -4.422 1.00 61.81 101 ARG A CA 1
ATOM 778 C C . ARG A 1 101 ? -1.073 9.934 -3.658 1.00 61.81 101 ARG A C 1
ATOM 780 O O . ARG A 1 101 ? -0.213 10.652 -4.153 1.00 61.81 101 ARG A O 1
ATOM 787 N N . SER A 1 102 ? -0.944 9.402 -2.449 1.00 56.12 102 SER A N 1
ATOM 788 C CA . SER A 1 102 ? 0.219 9.666 -1.592 1.00 56.12 102 SER A CA 1
ATOM 789 C C . SER A 1 102 ? 1.443 8.801 -1.914 1.00 56.12 102 SER A C 1
ATOM 791 O O . SER A 1 102 ? 2.526 9.073 -1.405 1.00 56.12 102 SER A O 1
ATOM 793 N N . ASN A 1 103 ? 1.298 7.743 -2.723 1.00 61.84 103 ASN A N 1
ATOM 794 C CA . ASN A 1 103 ? 2.343 6.728 -2.863 1.00 61.84 103 ASN A CA 1
ATOM 795 C C . ASN A 1 103 ? 2.345 6.049 -4.242 1.00 61.84 103 ASN A C 1
ATOM 797 O O . ASN A 1 103 ? 1.307 5.903 -4.878 1.00 61.84 103 ASN A O 1
ATOM 801 N N . TRP A 1 104 ? 3.493 5.547 -4.684 1.00 58.31 104 TRP A N 1
ATOM 802 C CA . TRP A 1 104 ? 3.655 4.766 -5.914 1.00 58.31 104 TRP A CA 1
ATOM 803 C C . TRP A 1 104 ? 2.869 3.447 -5.874 1.00 58.31 104 TRP A C 1
ATOM 805 O O . TRP A 1 104 ? 2.428 2.954 -6.905 1.00 58.31 104 TRP A O 1
ATOM 815 N N . LEU A 1 105 ? 2.578 2.914 -4.684 1.00 57.19 105 LEU A N 1
ATOM 816 C CA . LEU A 1 105 ? 1.658 1.778 -4.517 1.00 57.19 105 LEU A CA 1
ATOM 817 C C . LEU A 1 105 ? 0.187 2.119 -4.839 1.00 57.19 105 LEU A C 1
ATOM 819 O O . LEU A 1 105 ? -0.642 1.218 -4.927 1.00 57.19 105 LEU A O 1
ATOM 823 N N . SER A 1 106 ? -0.142 3.402 -5.038 1.00 59.62 106 SER A N 1
ATOM 824 C CA . SER A 1 106 ? -1.444 3.854 -5.550 1.00 59.62 106 SER A CA 1
ATOM 825 C C . SER A 1 106 ? -1.506 3.915 -7.084 1.00 59.62 106 SER A C 1
ATOM 827 O O . SER A 1 106 ? -2.539 4.287 -7.650 1.00 59.62 106 SER A O 1
ATOM 829 N N . ILE A 1 107 ? -0.423 3.544 -7.784 1.00 58.19 107 ILE A N 1
ATOM 830 C CA . ILE A 1 107 ? -0.429 3.423 -9.245 1.00 58.19 107 ILE A CA 1
ATOM 831 C C . ILE A 1 107 ? -1.487 2.385 -9.626 1.00 58.19 107 ILE A C 1
ATOM 833 O O . ILE A 1 107 ? -1.426 1.226 -9.230 1.00 58.19 107 ILE A O 1
ATOM 837 N N . GLY A 1 108 ? -2.497 2.835 -10.368 1.00 57.31 108 GLY A N 1
ATOM 838 C CA . GLY A 1 108 ? -3.632 2.015 -10.772 1.00 57.31 108 GLY A CA 1
ATOM 839 C C . GLY A 1 108 ? -4.836 2.054 -9.830 1.00 57.31 108 GLY A C 1
ATOM 840 O O . GLY A 1 108 ? -5.850 1.484 -10.216 1.00 57.31 108 GLY A O 1
ATOM 841 N N . SER A 1 109 ? -4.792 2.730 -8.671 1.00 62.78 109 SER A N 1
ATOM 842 C CA . SER A 1 109 ? -5.967 2.996 -7.815 1.00 62.78 109 SER A CA 1
ATOM 843 C C . SER A 1 109 ? -6.552 4.391 -8.054 1.00 62.78 109 SER A C 1
ATOM 845 O O . SER A 1 109 ? -5.817 5.381 -8.084 1.00 62.78 109 SER A O 1
ATOM 847 N N . ALA A 1 110 ? -7.875 4.474 -8.230 1.00 69.12 110 ALA A N 1
ATOM 848 C CA . ALA A 1 110 ? -8.580 5.752 -8.369 1.00 69.12 110 ALA A CA 1
ATOM 849 C C . ALA A 1 110 ? -8.848 6.392 -7.000 1.00 69.12 110 ALA A C 1
ATOM 851 O O . ALA A 1 110 ? -8.774 7.611 -6.867 1.00 69.12 110 ALA A O 1
ATOM 852 N N . HIS A 1 111 ? -9.082 5.555 -5.988 1.00 78.94 111 HIS A N 1
ATOM 853 C CA . HIS A 1 111 ? -9.322 5.978 -4.617 1.00 78.94 111 HIS A CA 1
ATOM 854 C C . HIS A 1 111 ? -8.409 5.222 -3.647 1.00 78.94 111 HIS A C 1
ATOM 856 O O . HIS A 1 111 ? -7.851 4.164 -3.954 1.00 78.94 111 HIS A O 1
ATOM 862 N N . ALA A 1 112 ? -8.267 5.781 -2.455 1.00 81.50 112 ALA A N 1
ATOM 863 C CA . ALA A 1 112 ? -7.659 5.156 -1.298 1.00 81.50 112 ALA A CA 1
ATOM 864 C C . ALA A 1 112 ? -8.650 5.206 -0.132 1.00 81.50 112 ALA A C 1
ATOM 866 O O . ALA A 1 112 ? -9.388 6.180 0.025 1.00 81.50 112 ALA A O 1
ATOM 867 N N . LEU A 1 113 ? -8.658 4.165 0.694 1.00 82.81 113 LEU A N 1
ATOM 868 C CA . LEU A 1 113 ? -9.319 4.176 1.992 1.00 82.81 113 LEU A CA 1
ATOM 869 C C . LEU A 1 113 ? -8.570 5.143 2.907 1.00 82.81 113 LEU A C 1
ATOM 871 O O . LEU A 1 113 ? -7.379 4.969 3.154 1.00 82.81 113 LEU A O 1
ATOM 875 N N . GLY A 1 114 ? -9.278 6.147 3.403 1.00 84.69 114 GLY A N 1
ATOM 876 C CA . GLY A 1 114 ? -8.810 7.072 4.418 1.00 84.69 114 GLY A CA 1
ATOM 877 C C . GLY A 1 114 ? -9.295 6.651 5.796 1.00 84.69 114 GLY A C 1
ATOM 878 O O . GLY A 1 114 ? -10.494 6.467 6.014 1.00 84.69 114 GLY A O 1
ATOM 879 N N . ILE A 1 115 ? -8.361 6.526 6.734 1.00 83.94 115 ILE A N 1
ATOM 880 C CA . ILE A 1 115 ? -8.644 6.300 8.148 1.00 83.94 115 ILE A CA 1
ATOM 881 C C . ILE A 1 115 ? -8.161 7.524 8.911 1.00 83.94 115 ILE A C 1
ATOM 883 O O . ILE A 1 115 ? -6.984 7.886 8.867 1.00 83.94 115 ILE A O 1
ATOM 887 N N . ARG A 1 116 ? -9.092 8.177 9.600 1.00 88.12 116 ARG A N 1
ATOM 888 C CA . ARG A 1 116 ? -8.798 9.274 10.512 1.00 88.12 116 ARG A CA 1
ATOM 889 C C . ARG A 1 116 ? -8.756 8.729 11.930 1.00 88.12 116 ARG A C 1
ATOM 891 O O . ARG A 1 116 ? -9.711 8.094 12.382 1.00 88.12 116 ARG A O 1
ATOM 898 N N . LEU A 1 117 ? -7.637 8.963 12.594 1.00 86.56 117 LEU A N 1
ATOM 899 C CA . LEU A 1 117 ? -7.321 8.466 13.921 1.00 86.56 117 LEU A CA 1
ATOM 900 C C . LEU A 1 117 ? -7.647 9.540 14.964 1.00 86.56 117 LEU A C 1
ATOM 902 O O . LEU A 1 117 ? -7.457 10.738 14.725 1.00 86.56 117 LEU A O 1
ATOM 906 N N . ARG A 1 118 ? -8.130 9.099 16.129 1.00 86.19 118 ARG A N 1
ATOM 907 C CA . ARG A 1 118 ? -8.298 9.956 17.311 1.00 86.19 118 ARG A CA 1
ATOM 908 C C . ARG A 1 118 ? -6.953 10.221 17.972 1.00 86.19 118 ARG A C 1
ATOM 910 O O . ARG A 1 118 ? -6.642 11.367 18.272 1.00 86.19 118 ARG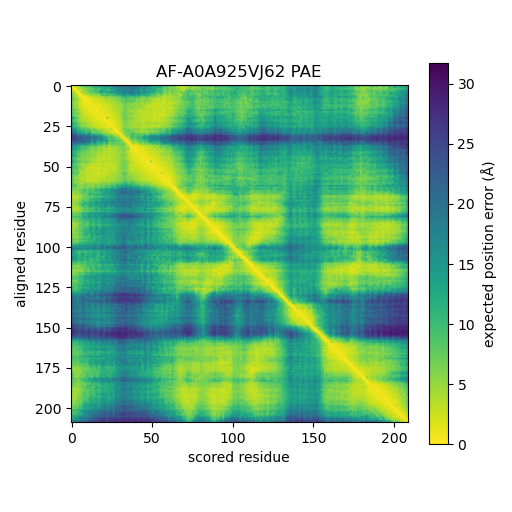 A O 1
ATOM 917 N N . ASP A 1 119 ? -6.165 9.165 18.145 1.00 84.94 119 ASP A N 1
ATOM 918 C CA . ASP A 1 119 ? -4.806 9.203 18.659 1.00 84.94 119 ASP A CA 1
ATOM 919 C C . ASP A 1 119 ? -3.836 8.548 17.665 1.00 84.94 119 ASP A C 1
ATOM 921 O O . ASP A 1 119 ? -3.832 7.332 17.431 1.00 84.94 119 ASP A O 1
ATOM 925 N N . SER A 1 120 ? -2.980 9.379 17.071 1.00 80.38 120 SER A N 1
ATOM 926 C CA . SER A 1 120 ? -1.897 8.923 16.205 1.00 80.38 120 SER A CA 1
ATOM 927 C C . SER A 1 120 ? -0.824 8.149 16.973 1.00 80.38 120 SER A C 1
ATOM 929 O O . SER A 1 120 ? -0.186 7.282 16.387 1.00 80.38 120 SER A O 1
ATOM 931 N N . ALA A 1 121 ? -0.618 8.408 18.269 1.00 78.00 121 ALA A N 1
ATOM 932 C CA . ALA A 1 121 ? 0.437 7.761 19.047 1.00 78.00 121 ALA A CA 1
ATOM 933 C C . ALA A 1 121 ? 0.186 6.254 19.212 1.00 78.00 121 ALA A C 1
ATOM 935 O O . ALA A 1 121 ? 1.107 5.460 19.021 1.00 78.00 121 ALA A O 1
ATOM 936 N N . THR A 1 122 ? -1.060 5.840 19.468 1.00 76.19 122 THR A N 1
ATOM 937 C CA . THR A 1 122 ? -1.433 4.414 19.543 1.00 76.19 122 THR A CA 1
ATOM 938 C C . THR A 1 122 ? -1.190 3.687 18.215 1.00 76.19 122 THR A C 1
ATOM 940 O O . THR A 1 122 ? -0.741 2.539 18.182 1.00 76.19 122 THR A O 1
ATOM 943 N N . TYR A 1 123 ? -1.446 4.364 17.093 1.00 77.00 123 TYR A N 1
ATOM 944 C CA . TYR A 1 123 ? -1.163 3.818 15.765 1.00 77.00 123 TYR A CA 1
ATOM 945 C C . TYR A 1 123 ? 0.341 3.657 15.520 1.00 77.00 123 TYR A C 1
ATOM 947 O O . TYR A 1 123 ? 0.777 2.649 14.975 1.00 77.00 123 TYR A O 1
ATOM 955 N N . LEU A 1 124 ? 1.149 4.622 15.963 1.00 71.62 124 LEU A N 1
ATOM 956 C CA . LEU A 1 124 ? 2.604 4.546 15.840 1.00 71.62 124 LEU A CA 1
ATOM 957 C C . LEU A 1 124 ? 3.206 3.418 16.683 1.00 71.62 124 LEU A C 1
ATOM 959 O O . LEU A 1 124 ? 4.117 2.741 16.218 1.00 71.62 124 LEU A O 1
ATOM 963 N N . GLN A 1 125 ? 2.683 3.184 17.889 1.00 71.56 125 GLN A N 1
ATOM 964 C CA . GLN A 1 125 ? 3.141 2.098 18.765 1.00 71.56 125 GLN A CA 1
ATOM 965 C C . GLN A 1 125 ? 2.826 0.704 18.211 1.00 71.56 125 GLN A C 1
ATOM 967 O O . GLN A 1 125 ? 3.574 -0.237 18.454 1.00 71.56 125 GLN A O 1
ATOM 972 N N . SER A 1 126 ? 1.729 0.572 17.466 1.00 75.12 126 SER A N 1
ATOM 973 C CA . SER A 1 126 ? 1.315 -0.686 16.835 1.00 75.12 126 SER A CA 1
ATOM 974 C C . SER A 1 126 ? 1.880 -0.877 15.425 1.00 75.12 126 SER A C 1
ATOM 976 O O . SER A 1 126 ? 1.610 -1.898 14.789 1.00 75.12 126 SER A O 1
ATOM 978 N N . TYR A 1 127 ? 2.642 0.095 14.915 1.00 68.56 127 TYR A N 1
ATOM 979 C CA . TYR A 1 127 ? 3.230 0.029 13.587 1.00 68.56 127 TYR A CA 1
ATOM 980 C C . TYR A 1 127 ? 4.499 -0.822 13.596 1.00 68.56 127 TYR A C 1
ATOM 982 O O . TYR A 1 127 ? 5.508 -0.478 14.209 1.00 68.56 127 TYR A O 1
ATOM 990 N N . GLU A 1 128 ? 4.479 -1.899 12.822 1.00 63.59 128 GLU A N 1
ATOM 991 C CA . GLU A 1 128 ? 5.623 -2.771 12.616 1.00 63.59 128 GLU A CA 1
ATOM 992 C C . GLU A 1 128 ? 6.013 -2.787 11.137 1.00 63.59 128 GLU A C 1
ATOM 994 O O . GLU A 1 128 ? 5.225 -3.150 10.260 1.00 63.59 128 GLU A O 1
ATOM 999 N N . VAL A 1 129 ? 7.270 -2.453 10.836 1.00 58.62 129 VAL A N 1
ATOM 1000 C CA . VAL A 1 129 ? 7.833 -2.714 9.506 1.00 58.62 129 VAL A CA 1
ATOM 1001 C C . VAL A 1 129 ? 8.035 -4.221 9.376 1.00 58.62 129 VAL A C 1
ATOM 1003 O O . VAL A 1 129 ? 8.784 -4.824 10.144 1.00 58.62 129 VAL A O 1
ATOM 1006 N N . ARG A 1 130 ? 7.387 -4.842 8.389 1.00 58.44 130 ARG A N 1
ATOM 1007 C CA . ARG A 1 130 ? 7.532 -6.274 8.109 1.00 58.44 130 ARG A CA 1
ATOM 1008 C C . ARG A 1 130 ? 8.043 -6.439 6.695 1.00 58.44 130 ARG A C 1
ATOM 1010 O O . ARG A 1 130 ? 7.435 -5.948 5.763 1.00 58.44 130 ARG A O 1
ATOM 1017 N N . LEU A 1 131 ? 9.165 -7.120 6.507 1.00 52.88 131 LEU A N 1
ATOM 1018 C CA . LEU A 1 131 ? 9.624 -7.430 5.154 1.00 52.88 131 LEU A CA 1
ATOM 1019 C C . LEU A 1 131 ? 8.634 -8.413 4.501 1.00 52.88 131 LEU A C 1
ATOM 1021 O O . LEU A 1 131 ? 8.215 -9.358 5.180 1.00 52.88 131 LEU A O 1
ATOM 1025 N N . PRO A 1 132 ? 8.290 -8.240 3.208 1.00 52.84 132 PRO A N 1
ATOM 1026 C CA . PRO A 1 132 ? 7.495 -9.231 2.495 1.00 52.84 132 PRO A CA 1
ATOM 1027 C C . PRO A 1 132 ? 8.189 -10.587 2.614 1.00 52.84 132 PRO A C 1
ATOM 1029 O O . PRO A 1 132 ? 9.419 -10.671 2.537 1.00 52.84 132 PRO A O 1
ATOM 1032 N N . ALA A 1 133 ? 7.413 -11.653 2.810 1.00 49.19 133 ALA A N 1
ATOM 1033 C CA . ALA A 1 133 ? 7.919 -13.001 3.093 1.00 49.19 133 ALA A CA 1
ATOM 1034 C C . ALA A 1 133 ? 8.577 -13.689 1.871 1.00 49.19 133 ALA A C 1
ATOM 1036 O O . ALA A 1 133 ? 8.507 -14.907 1.714 1.00 49.19 133 ALA A O 1
ATOM 1037 N N . ALA A 1 134 ? 9.215 -12.920 0.989 1.00 49.41 134 ALA A N 1
ATOM 1038 C CA . ALA A 1 134 ? 10.009 -13.413 -0.122 1.00 49.41 134 ALA A CA 1
ATOM 1039 C C . ALA A 1 134 ? 11.392 -13.847 0.394 1.00 49.41 134 ALA A C 1
ATOM 1041 O O . ALA A 1 134 ? 12.332 -13.053 0.478 1.00 49.41 134 ALA A O 1
ATOM 1042 N N . GLY A 1 135 ? 11.518 -15.123 0.763 1.00 48.38 135 GLY A N 1
ATOM 1043 C CA . GLY A 1 135 ? 12.823 -15.758 0.944 1.00 48.38 135 GLY A CA 1
ATOM 1044 C C . GLY A 1 135 ? 13.541 -15.900 -0.404 1.00 48.38 135 GLY A C 1
ATOM 1045 O O . GLY A 1 135 ? 12.930 -16.324 -1.381 1.00 48.38 135 GLY A O 1
ATOM 1046 N N . GLY A 1 136 ? 14.829 -15.539 -0.463 1.00 57.53 136 GLY A N 1
ATOM 1047 C CA . GLY A 1 136 ? 15.687 -15.735 -1.640 1.00 57.53 136 GLY A CA 1
ATOM 1048 C C . GLY A 1 136 ? 16.282 -14.449 -2.247 1.00 57.53 136 GLY A C 1
ATOM 1049 O O . GLY A 1 136 ? 16.099 -13.356 -1.701 1.00 57.53 136 GLY A O 1
ATOM 1050 N N . PRO A 1 137 ? 16.996 -14.557 -3.386 1.00 54.06 137 PRO A N 1
ATOM 1051 C CA . PRO A 1 137 ? 17.724 -13.446 -4.020 1.00 54.06 137 PRO A CA 1
ATOM 1052 C C . PRO A 1 137 ? 16.808 -12.291 -4.460 1.00 54.06 137 PRO A C 1
ATOM 1054 O O . PRO A 1 137 ? 17.187 -11.123 -4.374 1.00 54.06 137 PRO A O 1
ATOM 1057 N N . LEU A 1 138 ? 15.555 -12.589 -4.822 1.00 53.16 138 LEU A N 1
ATOM 1058 C CA . LEU A 1 138 ? 14.534 -11.582 -5.138 1.00 53.16 138 LEU A CA 1
ATOM 1059 C C . LEU A 1 138 ? 14.180 -10.705 -3.927 1.00 53.16 138 LEU A C 1
ATOM 1061 O O . LEU A 1 138 ? 13.971 -9.505 -4.081 1.00 53.16 138 LEU A O 1
ATOM 1065 N N . GLY A 1 139 ? 14.179 -11.263 -2.711 1.00 55.28 139 GLY A N 1
ATOM 1066 C CA . GLY A 1 139 ? 13.942 -10.505 -1.479 1.00 55.28 139 GLY A CA 1
ATOM 1067 C C . GLY A 1 139 ? 15.098 -9.566 -1.109 1.00 55.28 139 GLY A C 1
ATOM 1068 O O . GLY A 1 139 ? 14.881 -8.542 -0.461 1.00 55.28 139 GLY A O 1
ATOM 1069 N N . GLN A 1 140 ? 16.329 -9.877 -1.527 1.00 56.25 140 GLN A N 1
ATOM 1070 C CA . GLN A 1 140 ? 17.489 -8.981 -1.403 1.00 56.25 140 GLN A CA 1
ATOM 1071 C C . GLN A 1 140 ? 17.460 -7.872 -2.458 1.00 56.25 140 GLN A C 1
ATOM 1073 O O . GLN A 1 140 ? 17.695 -6.709 -2.134 1.00 56.25 140 GLN A O 1
ATOM 1078 N N .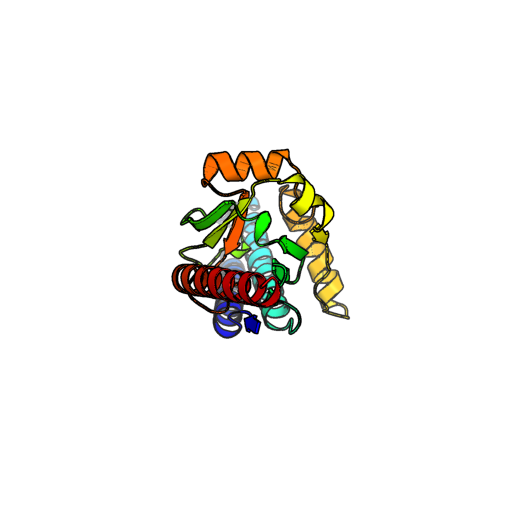 MET A 1 141 ? 17.110 -8.215 -3.697 1.00 56.75 141 MET A N 1
ATOM 1079 C CA . MET A 1 141 ? 16.976 -7.252 -4.788 1.00 56.75 141 MET A CA 1
ATOM 1080 C C . MET A 1 141 ? 15.838 -6.257 -4.521 1.00 56.75 141 MET A C 1
ATOM 1082 O O . MET A 1 141 ? 16.010 -5.059 -4.726 1.00 56.75 141 MET A O 1
ATOM 1086 N N . LEU A 1 142 ? 14.723 -6.720 -3.947 1.00 57.19 142 LEU A N 1
ATOM 1087 C CA . LEU A 1 142 ? 13.638 -5.859 -3.471 1.00 57.19 142 LEU A CA 1
ATOM 1088 C C . LEU A 1 142 ? 14.052 -4.974 -2.300 1.00 57.19 142 LEU A C 1
ATOM 1090 O O . LEU A 1 142 ? 13.626 -3.830 -2.251 1.00 57.19 142 LEU A O 1
ATOM 1094 N N . ARG A 1 143 ? 14.909 -5.450 -1.390 1.00 60.38 143 ARG A N 1
ATOM 1095 C CA . ARG A 1 143 ? 15.470 -4.610 -0.319 1.00 60.38 143 ARG A CA 1
ATOM 1096 C C . ARG A 1 143 ? 16.379 -3.515 -0.864 1.00 60.38 143 ARG A C 1
ATOM 1098 O O . ARG A 1 143 ? 16.331 -2.394 -0.370 1.00 60.38 143 ARG A O 1
ATOM 1105 N N . LEU A 1 144 ? 17.186 -3.819 -1.878 1.00 58.50 144 LEU A N 1
ATOM 1106 C CA . LEU A 1 144 ? 18.019 -2.828 -2.561 1.00 58.50 144 LEU A CA 1
ATOM 1107 C C . LEU A 1 144 ? 17.161 -1.817 -3.320 1.00 58.50 144 LEU A C 1
ATOM 1109 O O . LEU A 1 144 ? 17.389 -0.618 -3.199 1.00 58.50 144 LEU A O 1
ATOM 1113 N N . LEU A 1 145 ? 16.129 -2.283 -4.021 1.00 55.31 145 LEU A N 1
ATOM 1114 C CA . LEU A 1 145 ? 15.176 -1.415 -4.704 1.00 55.31 145 LEU A CA 1
ATOM 1115 C C . LEU A 1 145 ? 14.385 -0.547 -3.745 1.00 55.31 145 LEU A C 1
ATOM 1117 O O . LEU A 1 145 ? 14.276 0.650 -3.975 1.00 55.31 145 LEU A O 1
ATOM 1121 N N . GLN A 1 146 ? 13.894 -1.122 -2.650 1.00 55.06 146 GLN A N 1
ATOM 1122 C CA . GLN A 1 146 ? 13.260 -0.375 -1.580 1.00 55.06 146 GLN A CA 1
ATOM 1123 C C . GLN A 1 146 ? 14.232 0.673 -1.054 1.00 55.06 146 GLN A C 1
ATOM 1125 O O . GLN A 1 146 ? 13.838 1.821 -0.976 1.00 55.06 146 GLN A O 1
ATOM 1130 N N . ARG A 1 147 ? 15.504 0.329 -0.803 1.00 55.75 147 ARG A N 1
ATOM 1131 C CA . ARG A 1 147 ? 16.529 1.267 -0.324 1.00 55.75 147 ARG A CA 1
ATOM 1132 C C . ARG A 1 147 ? 16.762 2.432 -1.299 1.00 55.75 147 ARG A C 1
ATOM 1134 O O . ARG A 1 147 ? 16.810 3.580 -0.862 1.00 55.75 147 ARG A O 1
ATOM 1141 N N . VAL A 1 148 ? 16.831 2.152 -2.601 1.00 51.03 148 VAL A N 1
ATOM 1142 C CA . VAL A 1 148 ? 16.981 3.160 -3.669 1.00 51.03 148 VAL A CA 1
ATOM 1143 C C . VAL A 1 148 ? 15.723 4.030 -3.802 1.00 51.03 148 VAL A C 1
ATOM 1145 O O . VAL A 1 148 ? 15.828 5.249 -3.875 1.00 51.03 148 VAL A O 1
ATOM 1148 N N . LEU A 1 149 ? 14.532 3.431 -3.734 1.00 49.75 149 LEU A N 1
ATOM 1149 C CA . LEU A 1 149 ? 13.237 4.124 -3.758 1.00 49.75 149 LEU A CA 1
ATOM 1150 C C . LEU A 1 149 ? 12.957 4.910 -2.462 1.00 49.75 149 LEU A C 1
ATOM 1152 O O . LEU A 1 149 ? 12.227 5.899 -2.471 1.00 49.75 149 LEU A O 1
ATOM 1156 N N . THR A 1 150 ? 13.545 4.504 -1.335 1.00 47.53 150 THR A N 1
ATOM 1157 C CA . THR A 1 150 ? 13.429 5.196 -0.043 1.00 47.53 150 THR A CA 1
ATOM 1158 C C . THR A 1 150 ? 14.416 6.336 0.131 1.00 47.53 150 THR A C 1
ATOM 1160 O O . THR A 1 150 ? 14.202 7.148 1.026 1.00 47.53 150 THR A O 1
ATOM 1163 N N . TYR A 1 151 ? 15.443 6.464 -0.716 1.00 40.19 151 TYR A N 1
ATOM 1164 C CA . TYR A 1 151 ? 16.302 7.654 -0.695 1.00 40.19 151 TYR A CA 1
ATOM 1165 C C . TYR A 1 151 ? 15.506 8.928 -1.051 1.00 40.19 151 TYR A C 1
ATOM 1167 O O . TYR A 1 151 ? 15.841 10.017 -0.602 1.00 40.19 151 TYR A O 1
ATOM 1175 N N . SER A 1 152 ? 14.371 8.778 -1.747 1.00 41.19 152 SER A N 1
ATOM 1176 C CA . SER A 1 152 ? 13.360 9.826 -1.961 1.00 41.19 152 SER A CA 1
ATOM 1177 C C . SER A 1 152 ? 12.344 10.021 -0.813 1.00 41.19 152 SER A C 1
ATOM 1179 O O . SER A 1 152 ? 11.364 10.740 -0.981 1.00 41.19 152 SER A O 1
ATOM 1181 N N . GLY A 1 153 ? 12.574 9.446 0.375 1.00 39.25 153 GLY A N 1
ATOM 1182 C CA . GLY A 1 153 ? 12.115 10.045 1.637 1.00 39.25 153 GLY A CA 1
ATOM 1183 C C . GLY A 1 153 ? 10.770 9.634 2.254 1.00 39.25 153 GLY A C 1
ATOM 1184 O O . GLY A 1 153 ? 10.377 10.289 3.209 1.00 39.25 153 GLY A O 1
ATOM 1185 N N . ALA A 1 154 ? 10.051 8.591 1.809 1.00 42.69 154 ALA A N 1
ATOM 1186 C CA . ALA A 1 154 ? 8.713 8.324 2.393 1.00 42.69 154 ALA A CA 1
ATOM 1187 C C . ALA A 1 154 ? 8.253 6.854 2.515 1.00 42.69 154 ALA A C 1
ATOM 1189 O O . ALA A 1 154 ? 7.094 6.604 2.830 1.00 42.69 154 ALA A O 1
ATOM 1190 N N . LEU A 1 155 ? 9.105 5.857 2.255 1.00 47.12 155 LEU A N 1
ATOM 1191 C CA . LEU A 1 155 ? 8.621 4.493 1.949 1.00 47.12 155 LEU A CA 1
ATOM 1192 C C . LEU A 1 155 ? 9.194 3.346 2.803 1.00 47.12 155 LEU A C 1
ATOM 1194 O O . LEU A 1 155 ? 8.999 2.173 2.478 1.00 47.12 155 LEU A O 1
ATOM 1198 N N . GLY A 1 156 ? 9.901 3.650 3.893 1.00 42.19 156 GLY A N 1
ATOM 1199 C CA . GLY A 1 156 ? 10.534 2.607 4.715 1.00 42.19 156 GLY A CA 1
ATOM 1200 C C . GLY A 1 156 ? 10.806 2.948 6.177 1.00 42.19 156 GLY A C 1
ATOM 1201 O O . GLY A 1 156 ? 11.317 2.090 6.890 1.00 42.19 156 GLY A O 1
ATOM 1202 N N . GLY A 1 157 ? 10.477 4.160 6.628 1.00 53.88 157 GLY A N 1
ATOM 1203 C CA . GLY A 1 157 ? 10.502 4.506 8.049 1.00 53.88 157 GLY A CA 1
ATOM 1204 C C . GLY A 1 157 ? 9.187 4.129 8.724 1.00 53.88 157 GLY A C 1
ATOM 1205 O O . GLY A 1 157 ? 8.149 4.053 8.061 1.00 53.88 157 GLY A O 1
ATOM 1206 N N . SER A 1 158 ? 9.210 3.916 10.040 1.00 58.75 158 SER A N 1
ATOM 1207 C CA . SER A 1 158 ? 7.988 4.078 10.827 1.00 58.75 158 SER A CA 1
ATOM 1208 C C . SER A 1 158 ? 7.423 5.472 10.529 1.00 58.75 158 SER A C 1
ATOM 1210 O O . SER A 1 158 ? 8.202 6.432 10.525 1.00 58.75 158 SER A O 1
ATOM 1212 N N . PRO A 1 159 ? 6.120 5.607 10.221 1.00 67.38 159 PRO A N 1
ATOM 1213 C CA . PRO A 1 159 ? 5.530 6.917 9.993 1.00 67.38 159 PRO A CA 1
ATOM 1214 C C . PRO A 1 159 ? 5.830 7.795 11.209 1.00 67.38 159 PRO A C 1
ATOM 1216 O O . PRO A 1 159 ? 5.752 7.330 12.343 1.00 67.38 159 PRO A O 1
ATOM 1219 N N . SER A 1 160 ? 6.237 9.044 11.003 1.00 74.50 160 SER A N 1
ATOM 1220 C CA . SER A 1 160 ? 6.370 9.972 12.123 1.00 74.50 160 SER A CA 1
ATOM 1221 C C . SER A 1 160 ? 5.017 10.619 12.423 1.00 74.50 160 SER A C 1
ATOM 1223 O O . SER A 1 160 ? 4.140 10.702 11.559 1.00 74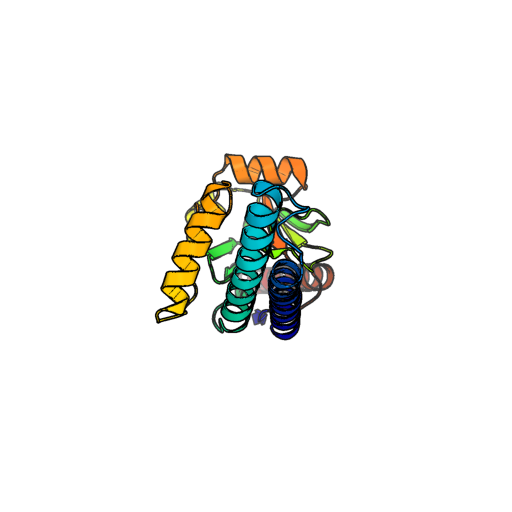.50 160 SER A O 1
ATOM 1225 N N . ALA A 1 161 ? 4.837 11.133 13.642 1.00 76.62 161 ALA A N 1
ATOM 1226 C CA . ALA A 1 161 ? 3.642 11.909 13.980 1.00 76.62 161 ALA A CA 1
ATOM 1227 C C . ALA A 1 161 ? 3.472 13.135 13.058 1.00 76.62 161 ALA A C 1
ATOM 1229 O O . ALA A 1 161 ? 2.351 13.503 12.709 1.00 76.62 161 ALA A O 1
ATOM 1230 N N . ALA A 1 162 ? 4.585 13.725 12.605 1.00 76.56 162 ALA A N 1
ATOM 1231 C CA . ALA A 1 162 ? 4.580 14.836 11.660 1.00 76.56 162 ALA A CA 1
ATOM 1232 C C . ALA A 1 162 ? 4.083 14.417 10.264 1.00 76.56 162 ALA A C 1
ATOM 1234 O O . ALA A 1 162 ? 3.359 15.180 9.623 1.00 76.56 162 ALA A O 1
ATOM 1235 N N . ASP A 1 163 ? 4.407 13.202 9.810 1.00 74.75 163 ASP A N 1
ATOM 1236 C CA . ASP A 1 163 ? 3.946 12.680 8.518 1.00 74.75 1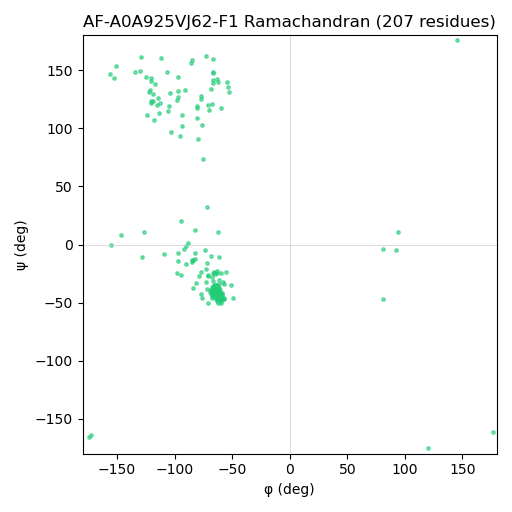63 ASP A CA 1
ATOM 1237 C C . ASP A 1 163 ? 2.444 12.390 8.528 1.00 74.75 163 ASP A C 1
ATOM 1239 O O . ASP A 1 163 ? 1.741 12.717 7.567 1.00 74.75 163 ASP A O 1
ATOM 1243 N N . LEU A 1 164 ? 1.932 11.831 9.630 1.00 78.44 164 LEU A N 1
ATOM 1244 C CA . LEU A 1 164 ? 0.497 11.605 9.821 1.00 78.44 164 LEU A CA 1
ATOM 1245 C C . LEU A 1 164 ? -0.262 12.936 9.854 1.00 78.44 164 LEU A C 1
ATOM 1247 O O . LEU A 1 164 ? -1.235 13.105 9.122 1.00 78.44 164 LEU A O 1
ATOM 1251 N N . ALA A 1 165 ? 0.239 13.921 10.605 1.00 77.44 165 ALA A N 1
ATOM 1252 C CA . ALA A 1 165 ? -0.351 15.257 10.659 1.00 77.44 165 ALA A CA 1
ATOM 1253 C C . ALA A 1 165 ? -0.337 15.953 9.287 1.00 77.44 165 ALA A C 1
ATOM 1255 O O . ALA A 1 165 ? -1.347 16.521 8.868 1.00 77.44 165 ALA A O 1
ATOM 1256 N N . ARG A 1 166 ? 0.773 15.866 8.543 1.00 80.31 166 ARG A N 1
ATOM 1257 C CA . ARG A 1 166 ? 0.862 16.391 7.172 1.00 80.31 166 ARG A CA 1
ATOM 1258 C C . ARG A 1 166 ? -0.151 15.704 6.254 1.00 80.31 166 ARG A C 1
ATOM 1260 O O . ARG A 1 166 ? -0.851 16.380 5.504 1.00 80.31 166 ARG A O 1
ATOM 1267 N N . THR A 1 167 ? -0.272 14.382 6.341 1.00 77.06 167 THR A N 1
ATOM 1268 C CA . THR A 1 167 ? -1.235 13.609 5.541 1.00 77.06 167 THR A CA 1
ATOM 1269 C C . THR A 1 167 ? -2.673 14.001 5.879 1.00 77.06 167 THR A C 1
ATOM 1271 O O . THR A 1 167 ? -3.478 14.210 4.965 1.00 77.06 167 THR A O 1
ATOM 1274 N N . ARG A 1 168 ? -2.978 14.223 7.164 1.00 81.56 168 ARG A N 1
ATOM 1275 C CA . ARG A 1 168 ? -4.282 14.705 7.635 1.00 81.56 168 ARG A CA 1
ATOM 1276 C C . ARG A 1 168 ? -4.620 16.079 7.081 1.00 81.56 168 ARG A C 1
ATOM 127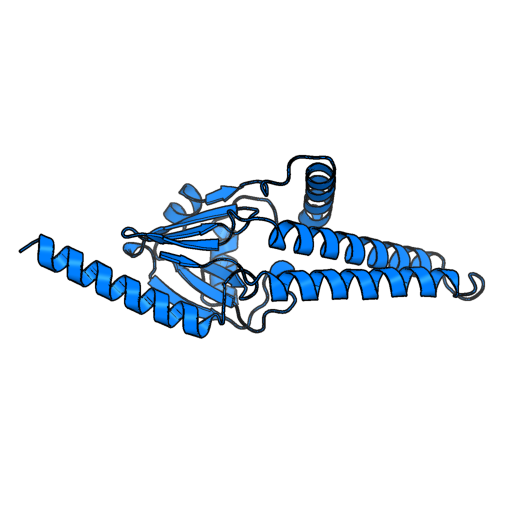8 O O . ARG A 1 168 ? -5.742 16.280 6.631 1.00 81.56 168 ARG A O 1
ATOM 1285 N N . VAL A 1 169 ? -3.665 17.006 7.055 1.00 82.00 169 VAL A N 1
ATOM 1286 C CA . VAL A 1 169 ? -3.869 18.343 6.473 1.00 82.00 169 VAL A CA 1
ATOM 1287 C C . VAL A 1 169 ? -4.126 18.254 4.967 1.00 82.00 169 VAL A C 1
ATOM 1289 O O . VAL A 1 169 ? -5.023 18.917 4.457 1.00 82.00 169 VAL A O 1
ATOM 1292 N N . CYS A 1 170 ? -3.382 17.410 4.249 1.00 78.19 170 CYS A N 1
ATOM 1293 C CA . CYS A 1 170 ? -3.496 17.306 2.794 1.00 78.19 170 CYS A CA 1
ATOM 1294 C C . CYS A 1 170 ? -4.700 16.486 2.310 1.00 78.19 170 CYS A C 1
ATOM 1296 O O . CYS A 1 170 ? -5.143 16.666 1.177 1.00 78.19 170 CYS A O 1
ATOM 1298 N N . THR A 1 171 ? -5.190 15.536 3.109 1.00 76.00 171 THR A N 1
ATOM 1299 C CA . THR A 1 171 ? -6.190 14.552 2.650 1.00 76.00 171 THR A CA 1
ATOM 1300 C C . THR A 1 171 ? -7.416 14.432 3.544 1.00 76.00 171 THR A C 1
ATOM 1302 O O . THR A 1 171 ? -8.389 13.797 3.146 1.00 76.00 171 THR A O 1
ATOM 1305 N N . GLY A 1 172 ? -7.384 15.025 4.737 1.00 81.69 172 GLY A N 1
ATOM 1306 C CA . GLY A 1 172 ? -8.401 14.859 5.774 1.00 81.69 172 GLY A CA 1
ATOM 1307 C C . GLY A 1 172 ? -8.261 13.575 6.602 1.00 81.69 172 GLY A C 1
ATOM 1308 O O . GLY A 1 172 ? -9.022 13.408 7.557 1.00 81.69 172 GLY A O 1
ATOM 1309 N N . TYR A 1 173 ? -7.304 12.697 6.273 1.00 83.81 173 TYR A N 1
ATOM 1310 C CA . TYR A 1 173 ? -7.094 11.391 6.909 1.00 83.81 173 TYR A CA 1
ATOM 1311 C C . TYR A 1 173 ? -5.633 11.190 7.319 1.00 83.81 173 TYR A C 1
ATOM 1313 O O . TYR A 1 173 ? -4.727 11.691 6.658 1.00 83.81 173 TYR A O 1
ATOM 1321 N N . ASP A 1 174 ? -5.408 10.437 8.394 1.00 80.25 174 ASP A N 1
ATOM 1322 C CA . ASP A 1 174 ? -4.065 10.169 8.918 1.00 80.25 174 ASP A CA 1
ATOM 1323 C C . ASP A 1 174 ? -3.404 8.992 8.185 1.00 80.25 174 ASP A C 1
ATOM 1325 O O . ASP A 1 174 ? -2.211 9.024 7.895 1.00 80.25 174 ASP A O 1
ATOM 1329 N N . VAL A 1 175 ? -4.187 7.963 7.842 1.00 80.31 175 VAL A N 1
ATOM 1330 C CA . VAL A 1 175 ? -3.707 6.755 7.158 1.00 80.31 175 VAL A CA 1
ATOM 1331 C C . VAL A 1 175 ? -4.452 6.576 5.841 1.00 80.31 175 VAL A C 1
ATOM 1333 O O . VAL A 1 175 ? -5.678 6.663 5.794 1.00 80.31 175 VAL A O 1
ATOM 1336 N N . LEU A 1 176 ? -3.704 6.295 4.771 1.00 79.25 176 LEU A N 1
ATOM 1337 C CA . LEU A 1 176 ? -4.237 6.057 3.431 1.00 79.25 176 LEU A CA 1
ATOM 1338 C C . LEU A 1 176 ? -3.846 4.661 2.949 1.00 79.25 176 LEU A C 1
ATOM 1340 O O . LEU A 1 176 ? -2.661 4.349 2.837 1.00 79.25 176 LEU A O 1
ATOM 1344 N N . VAL A 1 177 ? -4.842 3.841 2.621 1.00 77.44 177 VAL A N 1
ATOM 1345 C CA . VAL A 1 177 ? -4.647 2.498 2.066 1.00 77.44 177 VAL A CA 1
ATOM 1346 C C . VAL A 1 177 ? -5.172 2.467 0.627 1.00 77.44 177 VAL A C 1
ATOM 1348 O O . VAL A 1 177 ? -6.377 2.608 0.418 1.00 77.44 177 VAL A O 1
ATOM 1351 N N . PRO A 1 178 ? -4.313 2.304 -0.393 1.00 74.44 178 PRO A N 1
ATOM 1352 C CA . PRO A 1 178 ? -4.753 2.295 -1.786 1.00 74.44 178 PRO A CA 1
ATOM 1353 C C . PRO A 1 178 ? -5.635 1.082 -2.106 1.00 74.44 178 PRO A C 1
ATOM 1355 O O . PRO A 1 178 ? -5.403 -0.020 -1.609 1.00 74.44 178 PRO A O 1
ATOM 1358 N N . GLU A 1 179 ? -6.598 1.257 -3.017 1.00 76.31 179 GLU A N 1
ATOM 1359 C CA . GLU A 1 179 ? -7.491 0.179 -3.483 1.00 76.31 179 GLU A CA 1
ATOM 1360 C C . GLU A 1 179 ? -6.768 -1.048 -4.035 1.00 76.31 179 GLU A C 1
ATOM 1362 O O . GLU A 1 179 ? -7.345 -2.122 -4.076 1.00 76.31 179 GLU A O 1
ATOM 1367 N N . ALA A 1 180 ? -5.526 -0.925 -4.503 1.00 67.81 180 ALA A N 1
ATOM 1368 C CA . ALA A 1 180 ? -4.768 -2.084 -4.969 1.00 67.81 180 ALA A CA 1
ATOM 1369 C C . ALA A 1 180 ? -4.472 -3.088 -3.833 1.00 67.81 180 ALA A C 1
ATOM 1371 O O . ALA A 1 180 ? -4.295 -4.280 -4.087 1.00 67.81 180 ALA A O 1
ATOM 1372 N N . LEU A 1 181 ? -4.439 -2.604 -2.586 1.00 69.44 181 LEU A N 1
ATOM 1373 C CA . LEU A 1 181 ? -4.181 -3.393 -1.378 1.00 69.44 181 LEU A CA 1
ATOM 1374 C C . LEU A 1 181 ? -5.471 -3.822 -0.669 1.00 69.44 181 LEU A C 1
ATOM 1376 O O . LEU A 1 181 ? -5.452 -4.710 0.181 1.00 69.44 181 LEU A O 1
ATOM 1380 N N . LEU A 1 182 ? -6.594 -3.216 -1.042 1.00 69.81 182 LEU A N 1
ATOM 1381 C CA . LEU A 1 182 ? -7.926 -3.613 -0.617 1.00 69.81 182 LEU A CA 1
ATOM 1382 C C . LEU A 1 182 ? -8.433 -4.616 -1.660 1.00 69.81 182 LEU A C 1
ATOM 1384 O O . LEU A 1 18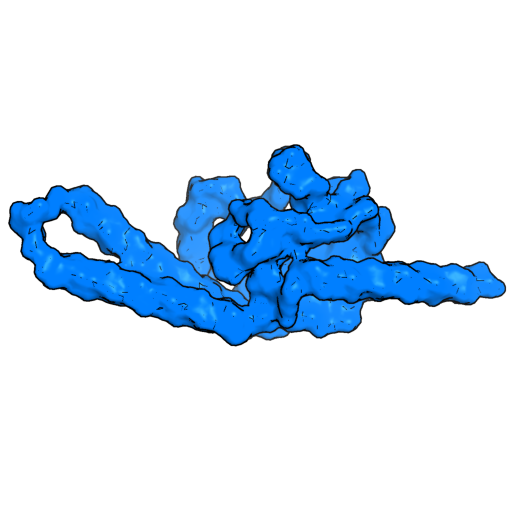2 ? -8.313 -4.392 -2.858 1.00 69.81 182 LEU A O 1
ATOM 1388 N N . GLY A 1 183 ? -8.991 -5.752 -1.256 1.00 67.94 183 GLY A N 1
ATOM 1389 C CA . GLY A 1 183 ? -9.502 -6.766 -2.194 1.00 67.94 183 GLY A CA 1
ATOM 1390 C C . GLY A 1 183 ? -10.658 -6.312 -3.105 1.00 67.94 183 GLY A C 1
ATOM 1391 O O . GLY A 1 183 ? -11.271 -7.154 -3.750 1.00 67.94 183 GLY A O 1
ATOM 1392 N N . GLY A 1 184 ? -10.981 -5.013 -3.155 1.00 76.62 184 GLY A N 1
ATOM 1393 C CA . GLY A 1 184 ? -12.112 -4.414 -3.861 1.00 76.62 184 GLY A CA 1
ATOM 1394 C C . GLY A 1 184 ? -12.072 -2.878 -3.844 1.00 76.62 184 GLY A C 1
ATOM 1395 O O . GLY A 1 184 ? -11.037 -2.273 -3.564 1.00 76.62 184 GLY A O 1
ATOM 1396 N N . ALA A 1 185 ? -13.202 -2.243 -4.167 1.00 81.81 185 ALA A N 1
ATOM 1397 C CA . ALA A 1 185 ? -13.337 -0.784 -4.163 1.00 81.81 185 ALA A CA 1
ATOM 1398 C C . ALA A 1 185 ? -13.237 -0.208 -2.740 1.00 81.81 185 ALA A C 1
ATOM 1400 O O . ALA A 1 185 ? -13.788 -0.781 -1.797 1.00 81.81 185 ALA A O 1
ATOM 1401 N N . ALA A 1 186 ? -12.587 0.952 -2.584 1.00 81.00 186 ALA A N 1
ATOM 1402 C CA . ALA A 1 186 ? -12.399 1.562 -1.265 1.00 81.00 186 ALA A CA 1
ATOM 1403 C C . ALA A 1 186 ? -13.737 1.956 -0.621 1.00 81.00 186 ALA A C 1
ATOM 1405 O O . ALA A 1 186 ? -13.892 1.809 0.585 1.00 81.00 186 ALA A O 1
ATOM 1406 N N . VAL A 1 187 ? -14.718 2.385 -1.423 1.00 82.75 187 VAL A N 1
ATOM 1407 C CA . VAL A 1 187 ? -16.068 2.745 -0.952 1.00 82.75 187 VAL A CA 1
ATOM 1408 C C . VAL A 1 187 ? -16.777 1.538 -0.332 1.00 82.75 187 VAL A C 1
ATOM 1410 O O . VAL A 1 187 ? -17.212 1.605 0.813 1.00 82.75 187 VAL A O 1
ATOM 1413 N N . ALA A 1 188 ? -16.797 0.402 -1.037 1.00 83.00 188 ALA A N 1
ATOM 1414 C CA . ALA A 1 188 ? -17.381 -0.838 -0.523 1.00 83.00 188 ALA A CA 1
ATOM 1415 C C . ALA A 1 188 ? -16.660 -1.328 0.744 1.00 83.00 188 ALA A C 1
ATOM 1417 O O . ALA A 1 188 ? -17.274 -1.884 1.651 1.00 83.00 188 ALA A O 1
ATOM 1418 N N . PHE A 1 189 ? -15.346 -1.095 0.830 1.00 84.75 189 PHE A N 1
ATOM 1419 C CA . PHE A 1 189 ? -14.579 -1.421 2.025 1.00 84.75 189 PHE A CA 1
ATOM 1420 C C . PHE A 1 189 ? -14.973 -0.548 3.227 1.00 84.75 189 PHE A C 1
ATOM 1422 O O . PHE A 1 189 ? -15.065 -1.066 4.337 1.00 84.75 189 PHE A O 1
ATOM 1429 N N . VAL A 1 190 ? -15.217 0.754 3.024 1.00 85.81 190 VAL A N 1
ATOM 1430 C CA . VAL A 1 190 ? -15.701 1.658 4.083 1.00 85.81 190 VAL A CA 1
ATOM 1431 C C . VAL A 1 190 ? -17.043 1.174 4.623 1.00 85.81 190 VAL A C 1
ATOM 1433 O O . VAL A 1 190 ? -17.186 1.045 5.836 1.00 85.81 190 VAL A O 1
ATOM 1436 N N . GLU A 1 191 ? -17.992 0.852 3.741 1.00 86.38 191 GLU A N 1
ATOM 1437 C CA . GLU A 1 191 ? -19.314 0.350 4.136 1.00 86.38 191 GLU A CA 1
ATOM 1438 C C . GLU A 1 191 ? -19.209 -0.944 4.948 1.00 86.38 191 GLU A C 1
ATOM 1440 O O . GLU A 1 191 ? -19.786 -1.048 6.032 1.00 86.38 191 GLU A O 1
ATOM 1445 N N . LEU A 1 192 ? -18.401 -1.899 4.478 1.00 86.06 192 LEU A N 1
ATOM 1446 C CA . LEU A 1 192 ? -18.178 -3.167 5.168 1.00 86.06 192 LEU A CA 1
ATOM 1447 C C . LEU A 1 192 ? -17.518 -2.962 6.538 1.00 86.06 192 LEU A C 1
ATOM 1449 O O . LEU A 1 192 ? -17.907 -3.595 7.519 1.00 86.06 192 LEU A O 1
ATOM 1453 N N . ALA A 1 193 ? -16.540 -2.059 6.629 1.00 84.62 193 ALA A N 1
ATOM 1454 C CA . ALA A 1 193 ? -15.857 -1.759 7.880 1.00 84.62 193 ALA A CA 1
ATOM 1455 C C . ALA A 1 193 ? -16.762 -1.058 8.895 1.00 84.62 193 ALA A C 1
ATOM 1457 O O . ALA A 1 193 ? -16.710 -1.375 10.085 1.00 84.62 193 ALA A O 1
ATOM 1458 N N . GLU A 1 194 ? -17.613 -0.137 8.446 1.00 86.44 194 GLU A N 1
ATOM 1459 C CA . GLU A 1 194 ? -18.604 0.487 9.316 1.00 86.44 194 GLU A CA 1
ATOM 1460 C C . GLU A 1 194 ? -19.663 -0.502 9.793 1.00 86.44 194 GLU A C 1
ATOM 1462 O O . GLU A 1 194 ? -20.016 -0.476 10.972 1.00 86.44 194 GLU A O 1
ATOM 1467 N N . GLN A 1 195 ? -20.155 -1.374 8.910 1.00 87.56 195 GLN A N 1
ATOM 1468 C CA . GLN A 1 195 ? -21.115 -2.408 9.280 1.00 87.56 195 GLN A CA 1
ATOM 1469 C C . GLN A 1 195 ? -20.523 -3.332 10.348 1.00 87.56 195 GLN A C 1
ATOM 1471 O O . GLN A 1 195 ? -21.099 -3.471 11.425 1.00 87.56 195 GLN A O 1
ATOM 1476 N N . TYR A 1 196 ? -19.310 -3.841 10.119 1.00 85.38 196 TYR A N 1
ATOM 1477 C CA . TYR A 1 196 ? -18.620 -4.695 11.084 1.00 85.38 196 TYR A CA 1
ATOM 1478 C C . TYR A 1 196 ? -18.408 -3.988 12.430 1.00 85.38 196 TYR A C 1
ATOM 1480 O O . TYR A 1 196 ? -18.643 -4.568 13.490 1.00 85.38 196 TYR A O 1
ATOM 1488 N N . ARG A 1 197 ? -18.017 -2.705 12.418 1.00 82.69 197 ARG A N 1
ATOM 1489 C CA . ARG A 1 197 ? -17.863 -1.904 13.642 1.00 82.69 197 ARG A CA 1
ATOM 1490 C C . ARG A 1 197 ? -19.171 -1.814 14.437 1.00 82.69 197 ARG A C 1
ATOM 1492 O O . ARG A 1 197 ? -19.130 -1.914 15.663 1.00 82.69 197 ARG A O 1
ATOM 1499 N N . ARG A 1 198 ? -20.315 -1.626 13.766 1.00 85.56 198 ARG A N 1
ATOM 1500 C CA . ARG A 1 198 ? -21.641 -1.563 14.412 1.00 85.56 198 ARG A CA 1
ATOM 1501 C C . ARG A 1 198 ? -22.039 -2.913 15.002 1.00 85.56 198 ARG A C 1
ATOM 1503 O O . ARG A 1 198 ? -22.443 -2.951 16.161 1.00 85.56 198 ARG A O 1
ATOM 1510 N N . ASP A 1 199 ? -21.855 -3.994 14.250 1.00 85.00 199 ASP A N 1
ATOM 1511 C CA . ASP A 1 199 ? -22.192 -5.353 14.691 1.00 85.00 199 ASP A CA 1
ATOM 1512 C C . ASP A 1 199 ? -21.379 -5.738 15.936 1.00 85.00 199 ASP A C 1
ATOM 1514 O O . ASP A 1 199 ? -21.929 -6.158 16.954 1.00 85.00 199 ASP A O 1
ATOM 1518 N N . THR A 1 200 ? -20.073 -5.455 15.918 1.00 81.62 200 THR A N 1
ATOM 1519 C CA . THR A 1 200 ? -19.193 -5.729 17.064 1.00 81.62 200 THR A CA 1
ATOM 1520 C C . THR A 1 200 ? -19.559 -4.882 18.292 1.00 81.62 200 THR A C 1
ATOM 1522 O O . THR A 1 200 ? -19.445 -5.334 19.432 1.00 81.62 200 THR A O 1
ATOM 1525 N N . ALA A 1 201 ? -19.996 -3.633 18.096 1.00 81.62 201 ALA A N 1
ATOM 1526 C CA . ALA A 1 201 ? -20.458 -2.780 19.190 1.00 81.62 201 ALA A CA 1
ATOM 1527 C C . ALA A 1 201 ? -21.774 -3.295 19.800 1.00 81.62 201 ALA A C 1
ATOM 1529 O O . ALA A 1 201 ? -21.924 -3.288 21.026 1.00 81.62 201 ALA A O 1
ATOM 1530 N N . ALA A 1 202 ? -22.693 -3.786 18.963 1.00 79.75 202 ALA A N 1
ATOM 1531 C CA . ALA A 1 202 ? -23.941 -4.398 19.401 1.00 79.75 202 ALA A CA 1
ATOM 1532 C C . ALA A 1 202 ? -23.678 -5.661 20.239 1.00 79.75 202 ALA A C 1
ATOM 1534 O O . ALA A 1 202 ? -24.200 -5.767 21.351 1.00 79.75 202 ALA A O 1
ATOM 1535 N N . GLU A 1 203 ? -22.790 -6.551 19.791 1.00 79.50 203 GLU A N 1
ATOM 1536 C CA . GLU A 1 203 ? -22.395 -7.754 20.541 1.00 79.50 203 GLU A CA 1
ATOM 1537 C C . GLU A 1 203 ? -21.784 -7.423 21.911 1.00 79.50 203 GLU A C 1
ATOM 1539 O O . GLU A 1 203 ? -22.176 -7.998 22.930 1.00 79.50 203 GLU A O 1
ATOM 1544 N N . ARG A 1 204 ? -20.879 -6.434 21.978 1.00 76.81 204 ARG A N 1
ATOM 1545 C CA . ARG A 1 204 ? -20.293 -5.980 23.254 1.00 76.81 204 ARG A CA 1
ATOM 1546 C C . ARG A 1 204 ? -21.342 -5.417 24.211 1.00 76.81 204 ARG A C 1
ATOM 1548 O O . ARG A 1 204 ? -21.210 -5.573 25.424 1.00 76.81 204 ARG A O 1
ATOM 1555 N N . SER A 1 205 ? -22.355 -4.731 23.683 1.00 77.12 205 SER A N 1
ATOM 1556 C CA . SER A 1 205 ? -23.442 -4.176 24.494 1.00 77.12 205 SER A CA 1
ATOM 1557 C C . SER A 1 205 ? -24.401 -5.255 25.005 1.00 77.12 205 SER A C 1
ATOM 1559 O O . SER A 1 205 ? -24.896 -5.136 26.123 1.00 77.12 205 SER A O 1
ATOM 1561 N N . ALA A 1 206 ? -24.604 -6.326 24.231 1.00 73.31 206 ALA A N 1
ATOM 1562 C CA . ALA A 1 206 ? -25.426 -7.468 24.613 1.00 73.31 206 ALA A CA 1
ATOM 1563 C C . ALA A 1 206 ? -24.759 -8.331 25.695 1.00 73.31 206 ALA A C 1
ATOM 1565 O O . ALA A 1 206 ? -25.436 -8.755 26.617 1.00 73.31 206 ALA A O 1
ATOM 1566 N N . MET A 1 207 ? -23.436 -8.528 25.641 1.00 70.06 207 MET A N 1
ATOM 1567 C CA . MET A 1 207 ? -22.691 -9.279 26.669 1.00 70.06 207 MET A CA 1
ATOM 1568 C C . MET A 1 207 ? -22.538 -8.550 28.014 1.00 70.06 207 MET A C 1
ATOM 1570 O O . MET A 1 207 ? -22.148 -9.167 29.001 1.00 70.06 207 MET A O 1
ATOM 1574 N N . ARG A 1 208 ? -22.768 -7.233 28.057 1.00 66.12 208 ARG A N 1
ATOM 1575 C CA . ARG A 1 208 ? -22.689 -6.428 29.290 1.00 66.12 208 ARG A CA 1
ATOM 1576 C C . ARG A 1 208 ? -24.028 -6.305 30.029 1.00 66.12 208 ARG A C 1
ATOM 1578 O O . ARG A 1 208 ? -24.055 -5.662 31.076 1.00 66.12 208 ARG A O 1
ATOM 1585 N N . ARG A 1 209 ? -25.111 -6.848 29.471 1.00 54.97 209 ARG A N 1
ATOM 1586 C CA . ARG A 1 209 ? -26.438 -6.921 30.096 1.00 54.97 209 ARG A CA 1
ATOM 1587 C C . ARG A 1 209 ? -26.667 -8.315 30.652 1.00 54.97 209 ARG A C 1
ATOM 1589 O O . ARG A 1 209 ? -27.333 -8.385 31.702 1.00 54.97 209 ARG A O 1
#

Solvent-accessible surface area (backbone atoms only — not comparable to full-atom values): 11156 Å² total; per-residue (Å²): 91,76,41,49,46,29,40,70,61,30,40,51,51,13,51,50,28,35,53,52,12,51,49,45,49,53,50,55,75,72,49,67,74,89,83,52,58,70,65,56,55,53,52,49,48,52,51,16,53,49,28,37,51,48,12,53,49,32,39,52,58,45,64,43,85,78,28,19,40,33,52,51,94,65,24,41,36,42,25,72,40,55,33,34,35,45,46,43,56,88,39,49,70,45,76,43,69,30,71,71,74,89,48,79,76,28,70,92,37,76,40,16,28,23,38,21,57,70,52,64,66,64,40,52,74,43,50,40,86,34,78,54,90,52,82,59,72,67,40,51,52,48,49,51,48,48,52,61,63,30,73,77,70,82,76,78,69,81,77,47,75,65,54,31,51,51,36,25,73,77,63,73,19,44,42,77,46,32,23,54,53,35,58,50,60,30,65,62,48,40,54,52,51,51,49,52,54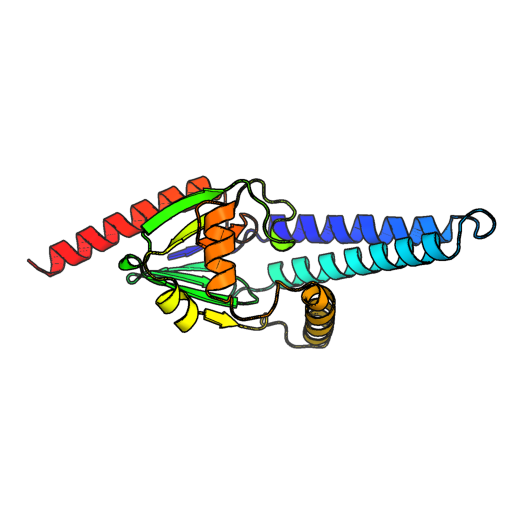,52,54,50,50,51,53,58,55,58,76,74,108

Nearest PDB structures (foldseek):
  6uuj-assembly3_H  TM=4.222E-01  e=1.657E+00  Mycobacterium tuberculosis H37Rv